Protein AF-R9MN49-F1 (afdb_monomer)

Foldseek 3Di:
DPPQPVQLPCPPDDPVVVVVVLVCQVVVAPDKFWDDPDPFKIKIKGKHWFFDPVVVDPDDCPFDKTKIKIWIFMQGNVRDTDTDDMDIDTDGPDFPDQFDWDWDADPPDLWIWIWGDDVLQNDIAIDTDPPSRVVVVCVVVVVPDDHRDTDDDDDGDDDDDDDDADDDDPVRVVVVVVVSVVLSVLVVCVVVVNPVSVVVVVVVVVVVCVVCVVVVVPDPPPNVDQWHWAADDDDRNHIDIRYDWPDWDWTAGNPNRGIHIDTD

Mean predicted aligned error: 9.14 Å

pLDDT: mean 81.78, std 10.42, range [35.75, 92.44]

Nearest PDB structures (foldseek):
  1l3a-assembly1_A  TM=2.787E-01  e=1.021E-01  Solanum tuberosum
  6aye-assembly1_A  TM=2.750E-01  e=8.409E+00  Homo sapiens
  6ayg-assembly1_A  TM=1.902E-01  e=7.127E+00  Homo sapiens

Secondary structure (DSSP, 8-state):
--GGGGGGT-TT--HHHHHHHHHHHHHT-SEEEEEEEETTEEEEEEEEE-S---TTS-SS-TT-PEEEEEEEEEE-TTS-EEEEEEEEEEE--S--B-S-EEEEE-SSSS-EEEEEEETTTTEEEEEE-S-HHHHHHHHHTT-PSPSS--B------S-----PPP---HHHHHHHHHHHHHHHHHHHHHHTT-HHHHHHHHHHHHHHHHHHHHHHTTS-HHHH-S-EEEE-SSSTT-EEEE-----EEEEE-TTT--EEEEE-

Structure (mmCIF, N/CA/C/O backbone):
data_AF-R9MN49-F1
#
_entry.id   AF-R9MN49-F1
#
loop_
_atom_site.group_PDB
_atom_site.id
_atom_site.type_symbol
_atom_site.label_atom_id
_atom_site.label_alt_id
_atom_site.label_comp_id
_atom_site.label_asym_id
_atom_site.label_entity_id
_atom_site.label_seq_id
_atom_site.pdbx_PDB_ins_code
_atom_site.Cartn_x
_atom_site.Cartn_y
_atom_site.Cartn_z
_atom_site.occupancy
_atom_site.B_iso_or_equiv
_atom_site.auth_seq_id
_atom_site.auth_comp_id
_atom_site.auth_asym_id
_atom_site.auth_atom_id
_atom_site.pdbx_PDB_model_num
ATOM 1 N N . MET A 1 1 ? 17.122 7.106 -4.357 1.00 61.53 1 MET A N 1
ATOM 2 C CA . MET A 1 1 ? 16.731 5.691 -4.243 1.00 61.53 1 MET A CA 1
ATOM 3 C C . MET A 1 1 ? 15.366 5.695 -3.611 1.00 61.53 1 MET A C 1
ATOM 5 O O . MET A 1 1 ? 15.195 6.417 -2.634 1.00 61.53 1 MET A O 1
ATOM 9 N N . HIS A 1 2 ? 14.403 5.013 -4.218 1.00 75.69 2 HIS A N 1
ATOM 10 C CA . HIS A 1 2 ? 13.042 4.983 -3.702 1.00 75.69 2 HIS A CA 1
ATOM 11 C C . HIS A 1 2 ? 13.056 4.439 -2.266 1.00 75.69 2 HIS A C 1
ATOM 13 O O . HIS A 1 2 ? 13.686 3.413 -1.999 1.00 75.69 2 HIS A O 1
ATOM 19 N N . LYS A 1 3 ? 12.412 5.151 -1.333 1.00 82.50 3 LYS A N 1
ATOM 20 C CA . LYS A 1 3 ? 12.515 4.894 0.116 1.00 82.50 3 LYS A CA 1
ATOM 21 C C . LYS A 1 3 ? 12.152 3.443 0.460 1.00 82.50 3 LYS A C 1
ATOM 23 O O . LYS A 1 3 ? 12.808 2.820 1.285 1.00 82.50 3 LYS A O 1
ATOM 28 N N . TYR A 1 4 ? 11.161 2.904 -0.250 1.00 88.50 4 TYR A N 1
ATOM 29 C CA . TYR A 1 4 ? 10.578 1.577 -0.043 1.00 88.50 4 TYR A CA 1
ATOM 30 C C . TYR A 1 4 ? 11.313 0.411 -0.720 1.00 88.50 4 TYR A C 1
ATOM 32 O O . TYR A 1 4 ? 10.874 -0.723 -0.593 1.00 88.50 4 TYR A O 1
ATOM 40 N N . MET A 1 5 ? 12.457 0.628 -1.380 1.00 88.50 5 MET A N 1
ATOM 41 C CA . MET A 1 5 ? 13.262 -0.483 -1.934 1.00 88.50 5 MET A CA 1
ATOM 42 C C . MET A 1 5 ? 13.712 -1.474 -0.855 1.00 88.50 5 MET A C 1
ATOM 44 O O . MET A 1 5 ? 13.797 -2.677 -1.080 1.00 88.50 5 MET A O 1
ATOM 48 N N . ARG A 1 6 ? 13.941 -0.970 0.358 1.00 88.25 6 ARG A N 1
ATOM 49 C CA . ARG A 1 6 ? 14.236 -1.802 1.523 1.00 88.25 6 ARG A CA 1
ATOM 50 C C . ARG A 1 6 ? 13.083 -2.745 1.886 1.00 88.25 6 ARG A C 1
ATOM 52 O O . ARG A 1 6 ? 13.349 -3.830 2.383 1.00 88.25 6 ARG A O 1
ATOM 59 N N . ALA A 1 7 ? 11.836 -2.354 1.623 1.00 88.31 7 ALA A N 1
ATOM 60 C CA . ALA A 1 7 ? 10.661 -3.171 1.920 1.00 88.31 7 ALA A CA 1
ATOM 61 C C . ALA A 1 7 ? 10.536 -4.391 0.994 1.00 88.31 7 ALA A C 1
ATOM 63 O O . ALA A 1 7 ? 9.817 -5.320 1.321 1.00 88.31 7 ALA A O 1
ATOM 64 N N . VAL A 1 8 ? 11.250 -4.407 -0.135 1.00 89.00 8 VAL A N 1
ATOM 65 C CA . VAL A 1 8 ? 11.310 -5.542 -1.071 1.00 89.00 8 VAL A CA 1
ATOM 66 C C . VAL A 1 8 ? 12.684 -6.230 -1.052 1.00 89.00 8 VAL A C 1
ATOM 68 O O . VAL A 1 8 ? 13.070 -6.886 -2.012 1.00 89.00 8 VAL A O 1
ATOM 71 N N . GLY A 1 9 ? 13.449 -6.080 0.035 1.00 86.00 9 GLY A N 1
ATOM 72 C CA . GLY A 1 9 ? 14.708 -6.805 0.245 1.00 86.00 9 GLY A CA 1
ATOM 73 C C . GLY A 1 9 ? 15.940 -6.184 -0.418 1.00 86.00 9 GLY A C 1
ATOM 74 O O . GLY A 1 9 ? 16.942 -6.864 -0.588 1.00 86.00 9 GLY A O 1
ATOM 75 N N . PHE A 1 10 ? 15.912 -4.905 -0.803 1.00 88.12 10 PHE A N 1
ATOM 76 C CA . PHE A 1 10 ? 17.087 -4.199 -1.339 1.00 88.12 10 PHE A CA 1
ATOM 77 C C . PHE A 1 10 ? 17.636 -3.180 -0.331 1.00 88.12 10 PHE A C 1
ATOM 79 O O . PHE A 1 10 ? 17.872 -2.016 -0.663 1.00 88.12 10 PHE A O 1
ATOM 86 N N . SER A 1 11 ? 17.806 -3.588 0.932 1.00 84.56 11 SER A N 1
ATOM 87 C CA . SER A 1 11 ? 18.209 -2.672 2.008 1.00 84.56 11 SER A CA 1
ATOM 88 C C . SER A 1 11 ? 19.653 -2.173 1.885 1.00 84.56 11 SER A C 1
ATOM 90 O O . SER A 1 11 ? 19.940 -1.034 2.255 1.00 84.56 11 SER A O 1
ATOM 92 N N . LYS A 1 12 ? 20.547 -3.007 1.337 1.00 82.94 12 LYS A N 1
ATOM 93 C CA . LYS A 1 12 ? 21.991 -2.739 1.208 1.00 82.94 12 LYS A CA 1
ATOM 94 C C . LYS A 1 12 ? 22.415 -2.134 -0.134 1.00 82.94 12 LYS A C 1
ATOM 96 O O . LYS A 1 12 ? 23.603 -1.904 -0.337 1.00 82.94 12 LYS A O 1
ATOM 101 N N . TYR A 1 13 ? 21.483 -1.901 -1.058 1.00 82.12 13 TYR A N 1
ATOM 102 C CA . TYR A 1 13 ? 21.820 -1.432 -2.404 1.00 82.12 13 TYR A CA 1
ATOM 103 C C . TYR A 1 13 ? 22.236 0.039 -2.412 1.00 82.12 13 TYR A C 1
ATOM 105 O O . TYR A 1 13 ? 21.555 0.899 -1.852 1.00 82.12 13 TYR A O 1
ATOM 113 N N . GLU A 1 14 ? 23.327 0.345 -3.115 1.00 81.69 14 GLU A N 1
ATOM 114 C CA . GLU A 1 14 ? 23.743 1.719 -3.380 1.00 81.69 14 GLU A CA 1
ATOM 115 C C . GLU A 1 14 ? 23.220 2.225 -4.736 1.00 81.69 14 GLU A C 1
ATOM 117 O O . GLU A 1 14 ? 22.736 1.476 -5.587 1.00 81.69 14 GLU A O 1
ATOM 122 N N . LYS A 1 15 ? 23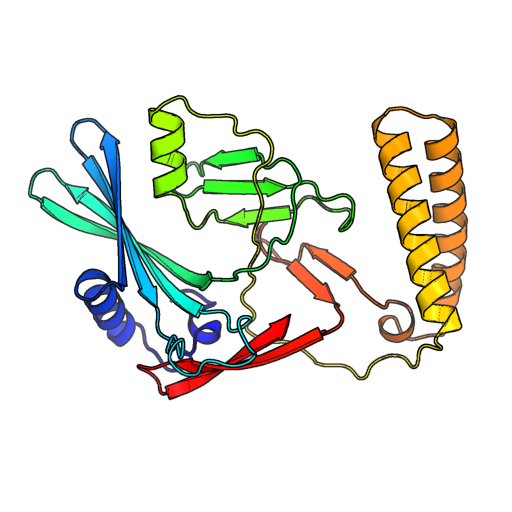.362 3.535 -4.992 1.00 80.44 15 LYS A N 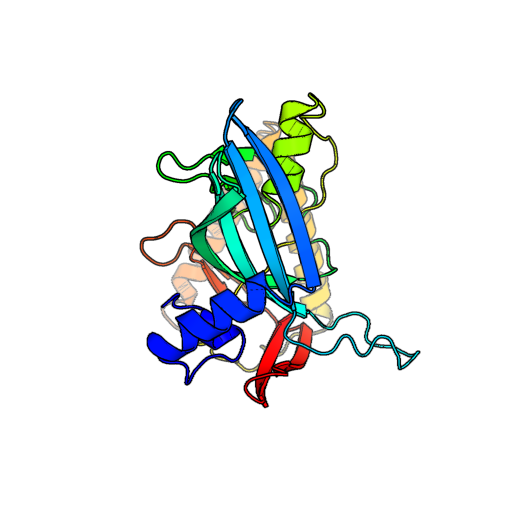1
ATOM 123 C CA . LYS A 1 15 ? 22.927 4.165 -6.257 1.00 80.44 15 LYS A CA 1
ATOM 124 C C . LYS A 1 15 ? 23.538 3.517 -7.509 1.00 80.44 15 LYS A C 1
ATOM 126 O O . LYS A 1 15 ? 22.909 3.555 -8.562 1.00 80.44 15 LYS A O 1
ATOM 131 N N . LYS A 1 16 ? 24.755 2.969 -7.414 1.00 82.06 16 LYS A N 1
ATOM 132 C CA . LYS A 1 16 ? 25.445 2.317 -8.540 1.00 82.06 16 LYS A CA 1
ATOM 133 C C . LYS A 1 16 ? 24.839 0.952 -8.862 1.00 82.06 16 LYS A C 1
ATOM 135 O O . LYS A 1 16 ? 24.645 0.638 -10.032 1.00 82.06 16 LYS A O 1
ATOM 140 N N . ASP A 1 17 ? 24.506 0.176 -7.836 1.00 85.56 17 ASP A N 1
ATOM 141 C CA . ASP A 1 17 ? 23.909 -1.153 -7.999 1.00 85.56 17 ASP A CA 1
ATOM 142 C C . ASP A 1 17 ? 22.460 -1.055 -8.466 1.00 85.56 17 ASP A C 1
ATOM 144 O O . ASP A 1 17 ? 22.003 -1.879 -9.251 1.00 85.56 17 ASP A O 1
ATOM 148 N N . LEU A 1 18 ? 21.768 0.021 -8.083 1.00 85.38 18 LEU A N 1
ATOM 149 C CA . LEU A 1 18 ? 20.436 0.328 -8.586 1.00 85.38 18 LEU A CA 1
ATOM 150 C C . LEU A 1 18 ? 20.405 0.453 -10.116 1.00 85.38 18 LEU A C 1
ATOM 152 O O . LEU A 1 18 ? 19.495 -0.074 -10.737 1.00 85.38 18 LEU A O 1
ATOM 156 N N . GLN A 1 19 ? 21.374 1.126 -10.746 1.00 85.06 19 GLN A N 1
ATOM 157 C CA . GLN A 1 19 ? 21.374 1.255 -12.211 1.00 85.06 19 GLN A CA 1
ATOM 158 C C . GLN A 1 19 ? 21.501 -0.102 -12.906 1.00 85.06 19 GLN A C 1
ATOM 160 O O . GLN A 1 19 ? 20.815 -0.338 -13.895 1.00 85.06 19 GLN A O 1
ATOM 165 N N . LYS A 1 20 ? 22.335 -0.999 -12.364 1.00 87.50 20 LYS A N 1
ATOM 166 C CA . LYS A 1 20 ? 22.460 -2.373 -12.866 1.00 87.50 20 LYS A CA 1
ATOM 167 C C . LYS A 1 20 ? 21.152 -3.135 -12.685 1.00 87.50 20 LYS A C 1
ATOM 169 O O . LYS A 1 20 ? 20.640 -3.670 -13.654 1.00 87.50 20 LYS A O 1
ATOM 174 N N . LEU A 1 21 ? 20.559 -3.057 -11.493 1.00 88.25 21 LEU A N 1
ATOM 175 C CA . LEU A 1 21 ? 19.276 -3.689 -11.197 1.00 88.25 21 LEU A CA 1
ATOM 176 C C . LEU A 1 21 ? 18.170 -3.224 -12.152 1.00 88.25 21 LEU A C 1
ATOM 178 O O . LEU A 1 21 ? 17.404 -4.041 -12.641 1.00 88.25 21 LEU A O 1
ATOM 182 N N . LEU A 1 22 ? 18.088 -1.924 -12.447 1.00 88.31 22 LEU A N 1
ATOM 183 C CA . LEU A 1 22 ? 17.094 -1.396 -13.385 1.00 88.31 22 LEU A CA 1
ATOM 184 C C . LEU A 1 22 ? 17.315 -1.927 -14.806 1.00 88.31 22 LEU A C 1
ATOM 186 O O . LEU A 1 22 ? 16.345 -2.268 -15.478 1.00 88.31 22 LEU A O 1
ATOM 190 N N . ILE A 1 23 ? 18.570 -2.032 -15.253 1.00 88.12 23 ILE A N 1
ATOM 191 C CA . ILE A 1 23 ? 18.904 -2.647 -16.545 1.00 88.12 23 ILE A CA 1
ATOM 192 C C . ILE A 1 23 ? 18.498 -4.127 -16.544 1.00 88.12 23 ILE A C 1
ATOM 194 O O . ILE A 1 23 ? 17.853 -4.573 -17.491 1.00 88.12 23 ILE A O 1
ATOM 198 N N . ASP A 1 24 ? 18.787 -4.859 -15.469 1.00 88.88 24 ASP A N 1
ATOM 199 C CA . ASP A 1 24 ? 18.419 -6.270 -15.324 1.00 88.88 24 ASP A CA 1
ATOM 200 C C . ASP A 1 24 ? 16.894 -6.466 -15.304 1.00 88.88 24 ASP A C 1
ATOM 202 O O . ASP A 1 24 ? 16.391 -7.437 -15.863 1.00 88.88 24 ASP A O 1
ATOM 206 N N . VAL A 1 25 ? 16.131 -5.539 -14.711 1.00 88.62 25 VAL A N 1
ATOM 207 C CA . VAL A 1 25 ? 14.656 -5.549 -14.753 1.00 88.62 25 VAL A CA 1
ATOM 208 C C . VAL A 1 25 ? 14.143 -5.339 -16.178 1.00 88.62 25 VAL A C 1
ATOM 210 O O . VAL A 1 25 ? 13.195 -6.000 -16.600 1.00 88.62 25 VAL A O 1
ATOM 213 N N . ILE A 1 26 ? 14.770 -4.450 -16.948 1.00 87.56 26 ILE A N 1
ATOM 214 C CA . ILE A 1 26 ? 14.381 -4.202 -18.342 1.00 87.56 26 ILE A CA 1
ATOM 215 C C . ILE A 1 26 ? 14.700 -5.431 -19.212 1.00 87.56 26 ILE A C 1
ATOM 217 O O . ILE A 1 26 ? 13.846 -5.877 -19.982 1.00 87.56 26 ILE A O 1
ATOM 221 N N . LEU A 1 27 ? 15.897 -6.013 -19.070 1.00 86.81 27 LEU A N 1
ATOM 222 C CA . LEU A 1 27 ? 16.369 -7.134 -19.893 1.00 86.81 27 LEU A CA 1
ATOM 223 C C . LEU A 1 27 ? 15.718 -8.477 -19.534 1.00 86.81 27 LEU A C 1
ATOM 225 O O . LEU A 1 27 ? 15.362 -9.232 -20.437 1.00 86.81 27 LEU A O 1
ATOM 229 N N . GLU A 1 28 ? 15.520 -8.757 -18.247 1.00 86.69 28 GLU A N 1
ATOM 230 C CA . GLU A 1 28 ? 15.022 -10.034 -17.711 1.00 86.69 28 GLU A CA 1
ATOM 231 C C . GLU A 1 28 ? 13.703 -9.858 -16.937 1.00 86.69 28 GLU A C 1
ATOM 233 O O . GLU A 1 28 ? 13.495 -10.427 -15.866 1.00 86.69 28 GLU A O 1
ATOM 238 N N . SER A 1 29 ? 12.812 -9.016 -17.450 1.00 85.06 29 SER A N 1
ATOM 239 C CA . SER A 1 29 ? 11.470 -8.825 -16.885 1.00 85.06 29 SER A CA 1
ATOM 240 C C . SER A 1 29 ? 10.610 -10.082 -17.000 1.00 85.06 29 SER A C 1
ATOM 242 O O . SER A 1 29 ? 10.556 -10.712 -18.057 1.00 85.06 29 SER A O 1
ATOM 244 N N . THR A 1 30 ? 9.873 -10.374 -15.929 1.00 82.81 30 THR A N 1
ATOM 245 C CA . THR A 1 30 ? 8.835 -11.413 -15.873 1.00 82.81 30 THR A CA 1
ATOM 246 C C . THR A 1 30 ? 7.628 -11.020 -16.725 1.00 82.81 30 THR A C 1
ATOM 248 O O . THR A 1 30 ? 7.073 -11.840 -17.452 1.00 82.81 30 THR A O 1
ATOM 251 N N . GLU A 1 31 ? 7.240 -9.745 -16.666 1.00 85.25 31 GLU A N 1
ATOM 252 C CA . GLU A 1 31 ? 6.098 -9.195 -17.392 1.00 85.25 31 GLU A CA 1
ATOM 253 C C . GLU A 1 31 ? 6.490 -7.894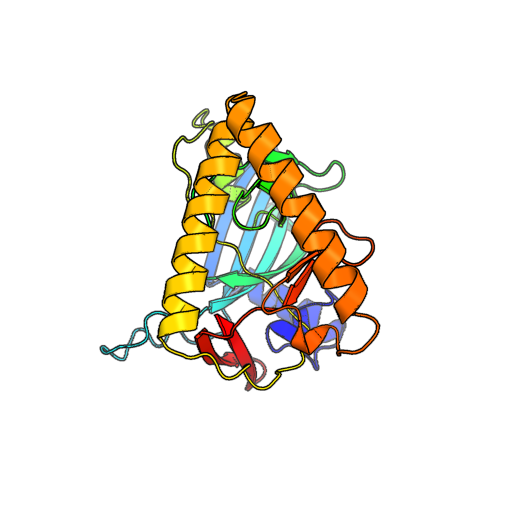 -18.097 1.00 85.25 31 GLU A C 1
ATOM 255 O O . GLU A 1 31 ? 7.219 -7.055 -17.556 1.00 85.25 31 GLU A O 1
ATOM 260 N N . ARG A 1 32 ? 5.982 -7.718 -19.320 1.00 88.12 32 ARG A N 1
ATOM 261 C CA . ARG A 1 32 ? 6.217 -6.529 -20.140 1.00 88.12 32 ARG A CA 1
ATOM 262 C C . ARG A 1 32 ? 4.907 -6.016 -20.690 1.00 88.12 32 ARG A C 1
ATOM 264 O O . ARG A 1 32 ? 4.162 -6.749 -21.341 1.00 88.12 32 ARG A O 1
ATOM 271 N N . TYR A 1 33 ? 4.666 -4.737 -20.480 1.00 86.94 33 TYR A N 1
ATOM 272 C CA . TYR A 1 33 ? 3.464 -4.068 -20.932 1.00 86.94 33 TYR A CA 1
ATOM 273 C C . TYR A 1 33 ? 3.848 -2.865 -21.786 1.00 86.94 33 TYR A C 1
ATOM 275 O O . TYR A 1 33 ? 4.778 -2.137 -21.458 1.00 86.94 33 TYR A O 1
ATOM 283 N N . TYR A 1 34 ? 3.113 -2.658 -22.877 1.00 86.69 34 TYR A N 1
ATOM 284 C CA . TYR A 1 34 ? 3.338 -1.572 -23.833 1.00 86.69 34 TYR A CA 1
ATOM 285 C C . TYR A 1 34 ? 2.015 -0.903 -24.182 1.00 86.69 34 TYR A C 1
ATOM 287 O O . TYR A 1 34 ? 1.021 -1.609 -24.379 1.00 86.69 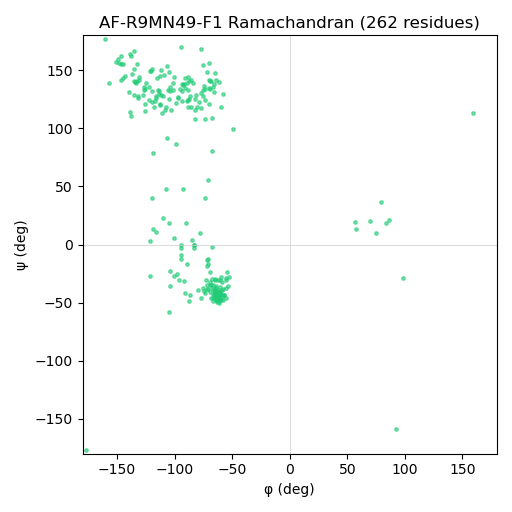34 TYR A O 1
ATOM 295 N N . THR A 1 35 ? 1.994 0.423 -24.294 1.00 82.50 35 THR A N 1
ATOM 296 C CA . THR A 1 35 ? 0.864 1.197 -24.823 1.00 82.50 35 THR A CA 1
ATOM 297 C C . THR A 1 35 ? 1.347 2.391 -25.632 1.00 82.50 35 THR A C 1
ATOM 299 O O . THR A 1 35 ? 2.341 3.020 -25.289 1.00 82.50 35 THR A O 1
ATOM 302 N N . SER A 1 36 ? 0.619 2.736 -26.688 1.00 78.88 36 SER A N 1
ATOM 303 C CA . SER A 1 36 ? 0.861 3.958 -27.455 1.00 78.88 36 SER A CA 1
ATOM 304 C C . SER A 1 36 ? 0.179 5.130 -26.747 1.00 78.88 36 SER A C 1
ATOM 306 O O . SER A 1 36 ? -1.015 5.052 -26.449 1.00 78.88 36 SER A O 1
ATOM 308 N N . ILE A 1 37 ? 0.939 6.183 -26.431 1.00 66.69 37 ILE A N 1
ATOM 309 C CA . ILE A 1 37 ? 0.423 7.391 -25.758 1.00 66.69 37 ILE A CA 1
ATOM 310 C C . ILE A 1 37 ? 0.269 8.542 -26.760 1.00 66.69 37 ILE A C 1
ATOM 312 O O . ILE A 1 37 ? -0.687 9.311 -26.671 1.00 66.69 37 ILE A O 1
ATOM 316 N N . LYS A 1 38 ? 1.177 8.639 -27.739 1.00 63.44 38 LYS A N 1
ATOM 317 C CA . LYS A 1 38 ? 1.147 9.610 -28.846 1.00 63.44 38 LYS A CA 1
ATOM 318 C C . LYS A 1 38 ? 1.466 8.905 -30.165 1.00 63.44 38 LYS A C 1
ATOM 320 O O . LYS A 1 38 ? 1.950 7.777 -30.139 1.00 63.44 38 LYS A O 1
ATOM 325 N N . GLU A 1 39 ? 1.216 9.576 -31.291 1.00 62.12 39 GLU A N 1
ATOM 326 C CA . GLU A 1 39 ? 1.477 9.047 -32.646 1.00 62.12 39 GLU A CA 1
ATOM 327 C C . GLU A 1 39 ? 2.927 8.547 -32.826 1.00 62.12 39 GLU A C 1
ATOM 329 O O . GLU A 1 39 ? 3.131 7.573 -33.543 1.00 62.12 39 GLU A O 1
ATOM 334 N N . ASP A 1 40 ? 3.879 9.111 -32.070 1.00 66.19 40 ASP A N 1
ATOM 335 C CA . ASP A 1 40 ? 5.322 8.844 -32.186 1.00 66.19 40 ASP A CA 1
ATOM 336 C C . ASP A 1 40 ? 5.985 8.304 -30.895 1.00 66.19 40 ASP A C 1
ATOM 338 O O . ASP A 1 40 ? 7.198 8.124 -30.843 1.00 66.19 40 ASP A O 1
ATOM 342 N N . ALA A 1 41 ? 5.234 8.064 -29.811 1.00 74.00 41 ALA A N 1
ATOM 343 C CA . ALA A 1 41 ? 5.826 7.630 -28.536 1.00 74.00 41 ALA A CA 1
ATOM 344 C C . ALA A 1 41 ? 5.042 6.483 -27.890 1.00 74.00 41 ALA A C 1
ATOM 346 O O . ALA A 1 41 ? 3.821 6.556 -27.686 1.00 74.00 41 ALA A O 1
ATOM 347 N N . SER A 1 42 ? 5.773 5.421 -27.540 1.00 81.56 42 SER A N 1
ATOM 348 C CA . SER A 1 42 ? 5.231 4.237 -26.869 1.00 81.56 42 SER A CA 1
ATOM 349 C C . SER A 1 42 ? 5.722 4.162 -25.431 1.00 81.56 42 SER A C 1
ATOM 351 O O . SER A 1 42 ? 6.919 4.176 -25.177 1.00 81.56 42 SER A O 1
ATOM 353 N N . PHE A 1 43 ? 4.803 4.025 -24.486 1.00 85.25 43 PHE A N 1
ATOM 354 C CA . PHE A 1 43 ? 5.112 3.852 -23.074 1.00 85.25 43 PHE A CA 1
ATOM 355 C C . PHE A 1 43 ? 5.185 2.374 -22.719 1.00 85.25 43 PHE A C 1
ATOM 357 O O . PHE A 1 43 ? 4.344 1.575 -23.148 1.00 85.25 43 PHE A O 1
ATOM 364 N N . ALA A 1 44 ? 6.186 2.014 -21.925 1.00 87.19 44 ALA A N 1
ATOM 365 C CA . ALA A 1 44 ? 6.442 0.648 -21.518 1.00 87.19 44 ALA A CA 1
ATOM 366 C C . ALA A 1 44 ? 6.652 0.531 -20.009 1.00 87.19 44 ALA A C 1
ATOM 368 O O . ALA A 1 44 ? 7.270 1.384 -19.373 1.00 87.19 44 ALA A O 1
ATOM 369 N N . GLN A 1 45 ? 6.162 -0.577 -19.464 1.00 89.62 45 GLN A N 1
ATOM 370 C CA . GLN A 1 45 ? 6.324 -0.976 -18.075 1.00 89.62 45 GLN A CA 1
ATOM 371 C C . GLN A 1 45 ? 6.922 -2.381 -18.046 1.00 89.62 45 GLN A C 1
ATOM 373 O O . GLN A 1 45 ? 6.341 -3.330 -18.579 1.00 89.62 45 GLN A O 1
ATOM 378 N N . PHE A 1 46 ? 8.086 -2.497 -17.417 1.00 90.44 46 PHE A N 1
ATOM 379 C CA . PHE A 1 46 ? 8.809 -3.744 -17.205 1.00 90.44 46 PHE A CA 1
ATOM 380 C C . PHE A 1 46 ? 8.702 -4.118 -15.732 1.00 90.44 46 PHE A C 1
ATOM 382 O O . PHE A 1 46 ? 9.160 -3.367 -14.874 1.00 90.44 46 PHE A O 1
ATOM 389 N N . CYS A 1 47 ? 8.104 -5.266 -15.438 1.00 90.25 47 CYS A N 1
ATOM 390 C CA . CYS A 1 47 ? 7.941 -5.771 -14.081 1.00 90.25 47 CYS A CA 1
ATOM 391 C C . CYS A 1 47 ? 8.806 -7.022 -13.908 1.00 90.25 47 CYS A C 1
ATOM 393 O O . CYS A 1 47 ? 8.738 -7.946 -14.724 1.00 90.25 47 CYS A O 1
ATOM 395 N N . LYS A 1 48 ? 9.622 -7.049 -12.853 1.00 90.62 48 LYS A N 1
ATOM 396 C CA . LYS A 1 48 ? 10.391 -8.231 -12.452 1.00 90.62 48 LYS A CA 1
ATOM 397 C C . LYS A 1 48 ? 10.025 -8.596 -11.023 1.00 90.62 48 LYS A C 1
ATOM 399 O O . LYS A 1 48 ? 10.130 -7.766 -10.117 1.00 90.62 48 LYS A O 1
ATOM 404 N N . ASP A 1 49 ? 9.590 -9.836 -10.865 1.00 90.44 49 ASP A N 1
ATOM 405 C CA . ASP A 1 49 ? 9.308 -10.440 -9.570 1.00 90.44 49 ASP A CA 1
ATOM 406 C C . ASP A 1 49 ? 10.624 -10.990 -8.987 1.00 90.44 49 ASP A C 1
ATOM 408 O O . ASP A 1 49 ? 11.447 -11.531 -9.722 1.00 90.44 49 ASP A O 1
ATOM 412 N N . PHE A 1 50 ? 10.841 -10.811 -7.681 1.00 85.19 50 PHE A N 1
ATOM 413 C CA . PHE A 1 50 ? 12.074 -11.212 -6.978 1.00 85.19 50 PHE A CA 1
ATOM 414 C C . PHE A 1 50 ? 11.833 -12.245 -5.882 1.00 85.19 50 PHE A C 1
ATOM 416 O O . PHE A 1 50 ? 12.695 -12.454 -5.033 1.00 85.19 50 PHE A O 1
ATOM 423 N N . SER A 1 51 ? 10.655 -12.852 -5.854 1.00 80.00 51 SER A N 1
ATOM 424 C CA . SER A 1 51 ? 10.313 -13.902 -4.904 1.00 80.00 51 SER A CA 1
ATOM 425 C C . SER A 1 51 ? 9.831 -15.131 -5.646 1.00 80.00 51 SER A C 1
ATOM 427 O O . SER A 1 51 ? 8.952 -15.011 -6.504 1.00 80.00 51 SER A O 1
ATOM 429 N N . GLU A 1 52 ? 10.336 -16.299 -5.251 1.00 66.25 52 GLU A N 1
ATOM 430 C CA . GLU A 1 52 ? 9.961 -17.557 -5.881 1.00 66.25 52 GLU A CA 1
ATOM 431 C C . GLU A 1 52 ? 8.452 -17.790 -5.761 1.00 66.25 52 GLU A C 1
ATOM 433 O O . GLU A 1 52 ? 7.902 -17.997 -4.672 1.00 66.25 52 GLU A O 1
ATOM 438 N N . ASN A 1 53 ? 7.791 -17.860 -6.915 1.00 54.94 53 ASN A N 1
ATOM 439 C CA . ASN A 1 53 ? 6.508 -18.526 -7.054 1.00 54.94 53 ASN A CA 1
ATOM 440 C C . ASN A 1 53 ? 6.737 -20.024 -6.838 1.00 54.94 53 ASN A C 1
ATOM 442 O O . ASN A 1 53 ? 6.806 -20.797 -7.794 1.00 54.94 53 ASN A O 1
ATOM 446 N N . ASN A 1 54 ? 6.834 -20.469 -5.587 1.00 43.00 54 ASN A N 1
ATOM 447 C CA . ASN A 1 54 ? 6.760 -21.889 -5.253 1.00 43.00 54 ASN A CA 1
ATOM 448 C C . ASN A 1 54 ? 5.317 -22.411 -5.454 1.00 43.00 54 ASN A C 1
ATOM 450 O O . ASN A 1 54 ? 4.713 -23.001 -4.568 1.00 43.00 54 ASN A O 1
ATOM 454 N N . LEU A 1 55 ? 4.778 -22.227 -6.667 1.00 42.31 55 LEU A N 1
ATOM 455 C CA . LEU A 1 55 ? 3.559 -22.831 -7.216 1.00 42.31 55 LEU A CA 1
ATOM 456 C C . LEU A 1 55 ? 3.712 -24.352 -7.429 1.00 42.31 55 LEU A C 1
ATOM 458 O O . LEU A 1 55 ? 2.768 -25.022 -7.844 1.00 42.31 55 LEU A O 1
ATOM 462 N N . SER A 1 56 ? 4.889 -24.916 -7.141 1.00 35.75 56 SER A N 1
ATOM 463 C CA . SER A 1 56 ? 5.212 -26.327 -7.379 1.00 35.75 56 SER A CA 1
ATOM 464 C C . SER A 1 56 ? 4.992 -27.246 -6.175 1.00 35.75 56 SER A C 1
ATOM 466 O O . SER A 1 56 ? 5.129 -28.459 -6.322 1.00 35.75 56 SER A O 1
ATOM 468 N N . GLN A 1 57 ? 4.601 -26.729 -5.007 1.00 37.31 57 GLN A N 1
ATOM 469 C CA . GLN A 1 57 ? 4.077 -27.576 -3.934 1.00 37.31 57 GLN A CA 1
ATOM 470 C C . GLN A 1 57 ? 2.572 -27.366 -3.834 1.00 37.31 57 GLN A C 1
ATOM 472 O O . GLN A 1 57 ? 2.072 -26.472 -3.160 1.00 37.31 57 GLN A O 1
ATOM 477 N N . LYS A 1 58 ? 1.850 -28.221 -4.568 1.00 40.12 58 LYS A N 1
ATOM 478 C CA . LYS A 1 58 ? 0.447 -28.536 -4.307 1.00 40.12 58 LYS A CA 1
ATOM 479 C C . LYS A 1 58 ? 0.320 -28.879 -2.823 1.00 40.12 58 LYS A C 1
ATOM 481 O O . LYS A 1 58 ? 0.712 -29.980 -2.447 1.00 40.12 58 LYS A O 1
ATOM 486 N N . ASN A 1 59 ? -0.122 -27.914 -2.020 1.00 37.03 59 ASN A N 1
ATOM 487 C CA . ASN A 1 59 ? -1.035 -28.015 -0.877 1.00 37.03 59 ASN A CA 1
ATOM 488 C C . ASN A 1 59 ? -0.842 -26.787 0.045 1.00 37.03 59 ASN A C 1
ATOM 490 O O . ASN A 1 59 ? 0.197 -26.617 0.669 1.00 37.03 59 ASN A O 1
ATOM 494 N N . GLU A 1 60 ? -1.898 -25.970 0.094 1.00 41.84 60 GLU A N 1
ATOM 495 C CA . GLU A 1 60 ? -2.374 -25.135 1.215 1.00 41.84 60 GLU A CA 1
ATOM 496 C C . GLU A 1 60 ? -2.064 -23.630 1.352 1.00 41.84 60 GLU A C 1
ATOM 498 O O . GLU A 1 60 ? -2.987 -22.947 1.777 1.00 41.84 60 GLU A O 1
ATOM 503 N N . ASP A 1 61 ? -0.972 -23.027 0.868 1.00 45.06 61 ASP A N 1
ATOM 504 C CA . ASP A 1 61 ? -0.771 -21.569 1.092 1.00 45.06 61 ASP A CA 1
ATOM 505 C C . ASP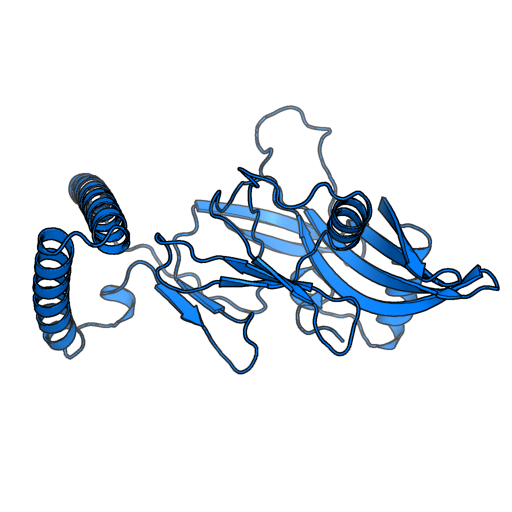 A 1 61 ? -0.710 -20.740 -0.202 1.00 45.06 61 ASP A C 1
ATOM 507 O O . ASP A 1 61 ? 0.348 -20.317 -0.666 1.00 45.06 61 ASP A O 1
ATOM 511 N N . THR A 1 62 ? -1.884 -20.460 -0.780 1.00 45.62 62 THR A N 1
ATOM 512 C CA . THR A 1 62 ? -2.055 -19.603 -1.984 1.00 45.62 62 THR A CA 1
ATOM 513 C C . THR A 1 62 ? -1.963 -18.094 -1.655 1.00 45.62 62 THR A C 1
ATOM 515 O O . THR A 1 62 ? -2.241 -17.240 -2.494 1.00 45.62 62 THR A O 1
ATOM 518 N N . SER A 1 63 ? -1.549 -17.751 -0.432 1.00 51.81 63 SER A N 1
ATOM 519 C CA . SER A 1 63 ? -1.545 -16.389 0.129 1.00 51.81 63 SER A CA 1
ATOM 520 C C . SER A 1 63 ? -0.148 -15.755 0.189 1.00 51.81 63 SER A C 1
ATOM 522 O O . SER A 1 63 ? 0.085 -14.823 0.960 1.00 51.81 63 SER A O 1
ATOM 524 N N . LYS A 1 64 ? 0.827 -16.263 -0.575 1.00 64.06 64 LYS A N 1
ATOM 525 C CA . LYS A 1 64 ? 2.161 -15.649 -0.638 1.00 64.06 64 LYS A CA 1
ATOM 526 C C . LYS A 1 64 ? 2.133 -14.483 -1.620 1.00 64.06 64 LYS A C 1
ATOM 528 O O . LYS A 1 64 ? 2.027 -14.683 -2.825 1.00 64.06 64 LYS A O 1
ATOM 533 N N . GLY A 1 65 ? 2.200 -13.263 -1.089 1.00 72.25 65 GLY A N 1
ATOM 534 C CA . GLY A 1 65 ? 2.355 -12.065 -1.909 1.00 72.25 65 GLY A CA 1
ATOM 535 C C . GLY A 1 65 ? 3.697 -12.074 -2.643 1.00 72.25 65 GLY A C 1
ATOM 536 O O . GLY A 1 65 ? 4.709 -12.498 -2.083 1.00 72.25 65 GLY A O 1
ATOM 537 N N . VAL A 1 66 ? 3.698 -11.607 -3.891 1.00 85.44 66 VAL A N 1
ATOM 538 C CA . VAL A 1 66 ? 4.893 -11.580 -4.747 1.00 85.44 66 VAL A CA 1
ATOM 539 C C . VAL A 1 66 ? 5.496 -10.184 -4.712 1.00 85.44 66 VAL A C 1
ATOM 541 O O . VAL A 1 66 ? 4.827 -9.208 -5.058 1.00 85.44 66 VAL A O 1
ATOM 544 N N . ILE A 1 67 ? 6.754 -10.076 -4.294 1.00 90.06 67 ILE A N 1
ATOM 545 C CA . ILE A 1 67 ? 7.476 -8.800 -4.278 1.00 90.06 67 ILE A CA 1
ATOM 546 C C . ILE A 1 67 ? 8.219 -8.584 -5.595 1.00 90.06 67 ILE A C 1
ATOM 548 O O . ILE A 1 67 ? 8.767 -9.520 -6.177 1.00 90.06 67 ILE A O 1
ATOM 552 N N . GLY A 1 68 ? 8.266 -7.339 -6.060 1.00 90.56 68 GLY A N 1
ATOM 553 C CA . GLY A 1 68 ? 8.888 -7.010 -7.336 1.00 90.56 68 GLY A CA 1
ATOM 554 C C . GLY A 1 68 ? 9.256 -5.539 -7.483 1.00 90.56 68 GLY A C 1
ATOM 555 O O . GLY A 1 68 ? 8.998 -4.714 -6.603 1.00 90.56 68 GLY A O 1
ATOM 556 N N . ILE A 1 69 ? 9.879 -5.209 -8.614 1.00 91.94 69 ILE A N 1
ATOM 557 C CA . ILE A 1 69 ? 10.152 -3.827 -9.029 1.00 91.94 69 ILE A CA 1
ATOM 558 C C . ILE A 1 69 ? 9.596 -3.625 -10.431 1.00 91.94 69 ILE A C 1
ATOM 560 O O . ILE A 1 69 ? 9.829 -4.433 -11.333 1.00 91.94 69 ILE A O 1
ATOM 564 N N . ALA A 1 70 ? 8.879 -2.520 -10.608 1.00 91.31 70 ALA A N 1
ATOM 565 C CA . ALA A 1 70 ? 8.411 -2.052 -11.898 1.00 91.31 70 ALA A CA 1
ATOM 566 C C . ALA A 1 70 ? 9.266 -0.875 -12.368 1.00 91.31 70 ALA A C 1
ATOM 568 O O . ALA A 1 70 ? 9.549 0.049 -11.602 1.00 91.31 70 ALA A O 1
ATOM 569 N N . VAL A 1 71 ? 9.644 -0.894 -13.642 1.00 91.06 71 VAL A N 1
ATOM 570 C CA . VAL A 1 71 ? 10.389 0.165 -14.321 1.00 91.06 71 VAL A CA 1
ATOM 571 C C . VAL A 1 71 ? 9.546 0.683 -15.474 1.00 91.06 71 VAL A C 1
ATOM 573 O O . VAL A 1 71 ? 9.151 -0.085 -16.349 1.00 91.06 71 VAL A O 1
ATOM 576 N N . CYS A 1 72 ? 9.268 1.982 -15.461 1.00 89.25 72 CYS A N 1
ATOM 577 C CA . CYS A 1 72 ? 8.444 2.666 -16.446 1.00 89.25 72 CYS A CA 1
ATOM 578 C C . CYS A 1 72 ? 9.289 3.637 -17.276 1.00 89.25 72 CYS A C 1
ATOM 580 O O . CYS A 1 72 ? 10.233 4.260 -16.774 1.00 89.25 72 CYS A O 1
ATOM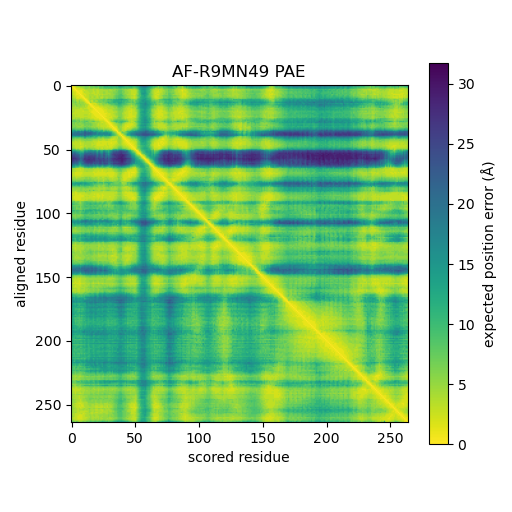 582 N N . GLY A 1 73 ? 8.947 3.770 -18.551 1.00 88.31 73 GLY A N 1
ATOM 583 C CA . GLY A 1 73 ? 9.600 4.718 -19.442 1.00 88.31 73 GLY A CA 1
ATOM 584 C C . GLY A 1 73 ? 8.991 4.745 -20.834 1.00 88.31 73 GLY A C 1
ATOM 585 O O . GLY A 1 73 ? 8.029 4.034 -21.127 1.00 88.31 73 GLY A O 1
ATOM 586 N N . GLU A 1 74 ? 9.590 5.548 -21.701 1.00 86.38 74 GLU A N 1
ATOM 587 C CA . GLU A 1 74 ? 9.124 5.770 -23.066 1.00 86.38 74 GLU A CA 1
ATOM 588 C C . GLU A 1 74 ? 10.139 5.253 -24.090 1.00 86.38 74 GLU A C 1
ATOM 590 O O . GLU A 1 74 ? 11.355 5.342 -23.910 1.00 86.38 74 GLU A O 1
ATOM 595 N N . PHE A 1 75 ? 9.625 4.707 -25.184 1.00 84.75 75 PHE A N 1
ATOM 596 C CA . PHE A 1 75 ? 10.371 4.437 -26.400 1.00 84.75 75 PHE A CA 1
ATOM 597 C C . PHE A 1 75 ? 10.213 5.619 -27.347 1.00 84.75 75 PHE A C 1
ATOM 599 O O . PHE A 1 75 ? 9.094 5.985 -27.712 1.00 84.75 75 PHE A O 1
ATOM 606 N N . ASP A 1 76 ? 11.353 6.178 -27.740 1.00 82.38 76 ASP A N 1
ATOM 607 C CA . ASP A 1 76 ? 11.441 7.184 -28.794 1.00 82.38 76 ASP A CA 1
ATOM 608 C C . ASP A 1 76 ? 11.327 6.530 -30.186 1.00 82.38 76 ASP A C 1
ATOM 610 O O . ASP A 1 76 ? 11.476 5.312 -30.330 1.00 82.38 76 ASP A O 1
ATOM 614 N N . ASN A 1 77 ? 11.158 7.344 -31.228 1.00 77.69 77 ASN A N 1
ATOM 615 C C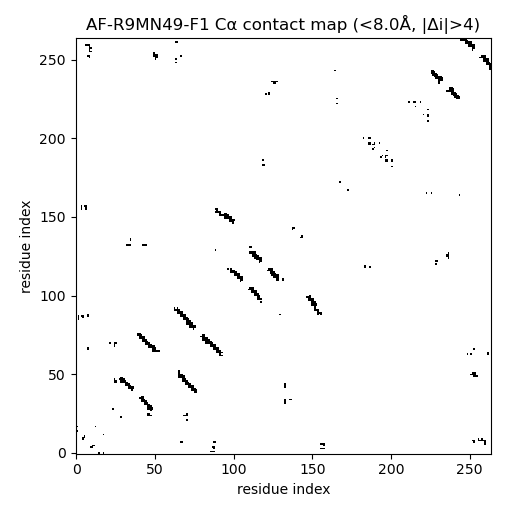A . ASN A 1 77 ? 11.050 6.927 -32.633 1.00 77.69 77 ASN A CA 1
ATOM 616 C C . ASN A 1 77 ? 12.219 6.054 -33.125 1.00 77.69 77 ASN A C 1
ATOM 618 O O . ASN A 1 77 ? 12.079 5.291 -34.076 1.00 77.69 77 ASN A O 1
ATOM 622 N N . ASN A 1 78 ? 13.378 6.152 -32.472 1.00 77.88 78 ASN A N 1
ATOM 623 C CA . ASN A 1 78 ? 14.570 5.356 -32.773 1.00 77.88 78 ASN A CA 1
ATOM 624 C C . ASN A 1 78 ? 14.641 4.034 -31.978 1.00 77.88 78 ASN A C 1
ATOM 626 O O . ASN A 1 78 ? 15.734 3.500 -31.796 1.00 77.88 78 ASN A O 1
ATOM 630 N N . GLU A 1 79 ? 13.521 3.564 -31.419 1.00 77.12 79 GLU A N 1
ATOM 631 C CA . GLU A 1 79 ? 13.419 2.380 -30.542 1.00 77.12 79 GLU A CA 1
ATOM 632 C C . GLU A 1 79 ? 14.327 2.436 -29.299 1.00 77.12 79 GLU A C 1
ATOM 634 O O . GLU A 1 79 ? 14.610 1.430 -28.643 1.00 77.12 79 GLU A O 1
ATOM 639 N N . LYS A 1 80 ? 14.781 3.636 -28.928 1.00 82.19 80 LYS A N 1
ATOM 640 C CA . LYS A 1 80 ? 15.613 3.836 -27.747 1.00 82.19 80 LYS A CA 1
ATOM 641 C C . LYS A 1 80 ? 14.725 4.002 -26.521 1.00 82.19 80 LYS A C 1
ATOM 643 O O . LYS A 1 80 ? 13.967 4.965 -26.428 1.00 82.19 80 LYS A O 1
ATOM 648 N N . PHE A 1 81 ? 14.868 3.087 -25.566 1.00 84.31 81 PHE A N 1
ATOM 649 C CA . PHE A 1 81 ? 14.178 3.177 -24.285 1.00 84.31 81 PHE A CA 1
ATOM 650 C C . PHE A 1 81 ? 14.801 4.257 -23.396 1.00 84.31 81 PHE A C 1
ATOM 652 O O . PHE A 1 81 ? 15.999 4.218 -23.095 1.00 84.31 81 PHE A O 1
ATOM 659 N N . THR A 1 82 ? 13.973 5.195 -22.947 1.00 85.25 82 THR A N 1
ATOM 660 C CA . THR A 1 82 ? 14.318 6.209 -21.954 1.00 85.25 82 THR A CA 1
ATOM 661 C C . THR A 1 82 ? 13.552 5.918 -20.672 1.00 85.25 82 THR A C 1
ATOM 663 O O . THR A 1 82 ? 12.329 6.007 -20.617 1.00 85.25 82 THR A O 1
ATOM 666 N N . TYR A 1 83 ? 14.298 5.555 -19.633 1.00 85.75 83 TYR A N 1
ATOM 667 C CA . TYR A 1 83 ? 13.770 5.344 -18.290 1.00 85.75 83 TYR A CA 1
ATOM 668 C C . TYR A 1 83 ? 13.247 6.664 -17.693 1.00 85.75 83 TYR A C 1
ATOM 670 O O . TYR A 1 83 ? 13.979 7.656 -17.678 1.00 85.75 83 TYR A O 1
ATOM 678 N N . GLU A 1 84 ? 12.027 6.648 -17.145 1.00 85.31 84 GLU A N 1
ATOM 679 C CA . GLU A 1 84 ? 11.441 7.790 -16.430 1.00 85.31 84 GLU A CA 1
ATOM 680 C C . GLU A 1 84 ? 11.436 7.575 -14.912 1.00 85.31 84 GLU A C 1
ATOM 682 O O . GLU A 1 84 ? 12.008 8.369 -14.160 1.00 85.31 84 GLU A O 1
ATOM 687 N N . TYR A 1 85 ? 10.797 6.497 -14.447 1.00 87.75 85 TYR A N 1
ATOM 688 C CA . TYR A 1 85 ? 10.633 6.210 -13.022 1.00 87.75 85 TYR A CA 1
ATOM 689 C C . TYR A 1 85 ? 10.546 4.703 -12.738 1.00 87.75 85 TYR A C 1
ATOM 691 O O . TYR A 1 85 ? 10.221 3.899 -13.609 1.00 87.75 85 TYR A O 1
ATOM 699 N N . TYR A 1 86 ? 10.859 4.301 -11.505 1.00 90.31 86 TYR A N 1
ATOM 700 C CA . TYR A 1 86 ? 10.656 2.937 -11.009 1.00 90.31 86 TYR A CA 1
ATOM 701 C C . TYR A 1 86 ? 9.985 2.971 -9.641 1.00 90.31 86 TYR A C 1
ATOM 703 O O . TYR A 1 86 ? 10.142 3.936 -8.888 1.00 90.31 86 TYR A O 1
ATOM 711 N N . PHE A 1 87 ? 9.297 1.888 -9.299 1.00 90.38 87 PHE A N 1
ATOM 712 C CA . PHE A 1 87 ? 8.717 1.699 -7.977 1.00 90.38 87 PHE A CA 1
ATOM 713 C C . PHE A 1 87 ? 8.740 0.216 -7.570 1.00 90.38 87 PHE A C 1
ATOM 715 O O . PHE A 1 87 ? 8.542 -0.662 -8.414 1.00 90.38 87 PHE A O 1
ATOM 722 N N . PRO A 1 88 ? 9.006 -0.089 -6.289 1.00 92.44 88 PRO A N 1
ATOM 723 C CA . PRO A 1 88 ? 8.792 -1.421 -5.742 1.00 92.44 88 PRO A CA 1
ATOM 724 C C . PRO A 1 88 ? 7.292 -1.700 -5.602 1.00 92.44 88 PRO A C 1
ATOM 726 O O . PRO A 1 88 ? 6.517 -0.786 -5.323 1.00 92.44 88 PRO A O 1
ATOM 729 N N . TYR A 1 89 ? 6.887 -2.957 -5.756 1.00 91.25 89 TYR A N 1
ATOM 730 C CA . TYR A 1 89 ? 5.499 -3.380 -5.583 1.00 91.25 89 TYR A CA 1
ATOM 731 C C . TYR A 1 89 ? 5.390 -4.699 -4.819 1.00 91.25 89 TYR A C 1
ATOM 733 O O . TYR A 1 89 ? 6.339 -5.482 -4.739 1.00 91.25 89 TYR A O 1
ATOM 741 N N . LEU A 1 90 ? 4.188 -4.948 -4.303 1.00 90.19 90 LEU A N 1
ATOM 742 C CA . LEU A 1 90 ? 3.757 -6.222 -3.745 1.00 90.19 90 LEU A CA 1
ATOM 743 C C . LEU A 1 90 ? 2.460 -6.625 -4.456 1.00 90.19 90 LEU A C 1
ATOM 745 O O . LEU A 1 90 ? 1.442 -5.957 -4.309 1.00 90.19 90 LEU A O 1
ATOM 749 N N . LYS A 1 91 ? 2.479 -7.716 -5.222 1.00 86.81 91 LYS A N 1
ATOM 750 C CA . LYS A 1 91 ? 1.268 -8.283 -5.821 1.00 86.81 91 LYS A CA 1
ATOM 751 C C . LYS A 1 91 ? 0.549 -9.122 -4.767 1.00 86.81 91 LYS A C 1
ATOM 753 O O . LYS A 1 91 ? 1.094 -10.110 -4.275 1.00 86.81 91 LYS A O 1
ATOM 758 N N . SER A 1 92 ? -0.676 -8.724 -4.446 1.00 76.94 92 SER A N 1
ATOM 759 C CA . SER A 1 92 ? -1.613 -9.497 -3.631 1.00 76.94 92 SER A CA 1
ATOM 760 C C . SER A 1 92 ? -2.691 -10.105 -4.528 1.00 76.94 92 SER A C 1
ATOM 762 O O . SER A 1 92 ? -3.060 -9.524 -5.546 1.00 76.94 92 SER A O 1
ATOM 764 N N . THR A 1 93 ? -3.195 -11.277 -4.155 1.00 71.06 93 THR A N 1
ATOM 765 C CA . THR A 1 93 ? -4.310 -11.959 -4.830 1.00 71.06 93 THR A CA 1
ATOM 766 C C . THR A 1 93 ? -5.664 -11.645 -4.191 1.00 71.06 93 THR A C 1
ATOM 768 O O . THR A 1 93 ? -6.700 -11.995 -4.752 1.00 71.06 93 THR A O 1
ATOM 771 N N . ASN A 1 94 ? -5.674 -10.973 -3.036 1.00 77.50 94 ASN A N 1
ATOM 772 C CA . ASN A 1 94 ? -6.891 -10.701 -2.279 1.00 77.50 94 ASN A CA 1
ATOM 773 C C . ASN A 1 94 ? -7.554 -9.388 -2.703 1.00 77.50 94 ASN A C 1
ATOM 775 O O . ASN A 1 94 ? -6.897 -8.364 -2.899 1.00 77.50 94 ASN A O 1
ATOM 779 N N . ILE A 1 95 ? -8.880 -9.411 -2.799 1.00 83.12 95 ILE A N 1
ATOM 780 C CA . ILE A 1 95 ? -9.683 -8.218 -3.067 1.00 83.12 95 ILE A CA 1
ATOM 781 C C . ILE A 1 95 ? -9.821 -7.440 -1.757 1.00 83.12 95 ILE A C 1
ATOM 783 O O . ILE A 1 95 ? -10.286 -7.974 -0.752 1.00 83.12 95 ILE A O 1
ATOM 787 N N . SER A 1 96 ? -9.390 -6.182 -1.764 1.00 81.81 96 SER A N 1
ATOM 788 C CA . SER A 1 96 ? -9.481 -5.281 -0.615 1.00 81.81 96 SER A CA 1
ATOM 789 C C . SER A 1 96 ? -10.828 -4.569 -0.575 1.00 81.81 96 SER A C 1
ATOM 791 O O . SER A 1 96 ? -11.429 -4.471 0.493 1.00 81.81 96 SER A O 1
ATOM 793 N N . SER A 1 97 ? -11.320 -4.085 -1.717 1.00 81.12 97 SER A N 1
ATOM 794 C CA . SER A 1 97 ? -12.598 -3.374 -1.814 1.00 81.12 97 SER A CA 1
ATOM 795 C C . SER A 1 97 ? -13.267 -3.605 -3.168 1.00 81.12 97 SER A C 1
ATOM 797 O O . SER A 1 97 ? -12.599 -3.922 -4.150 1.00 81.12 97 SER A O 1
ATOM 799 N N . GLU A 1 98 ? -14.585 -3.452 -3.212 1.00 81.12 98 GLU A N 1
ATOM 800 C CA . GLU A 1 98 ? -15.406 -3.495 -4.434 1.00 81.12 98 GLU A CA 1
ATOM 801 C C . GLU A 1 98 ? -16.077 -2.136 -4.702 1.00 81.12 98 GLU A C 1
ATOM 803 O O . GLU A 1 98 ? -16.969 -2.029 -5.541 1.00 81.12 98 GLU A O 1
ATOM 808 N N . GLU A 1 99 ? -15.668 -1.104 -3.959 1.00 79.06 99 GLU A N 1
ATOM 809 C CA . GLU A 1 99 ? -16.161 0.262 -4.116 1.00 79.06 99 GLU A CA 1
ATOM 810 C C . GLU A 1 99 ? -15.665 0.893 -5.426 1.00 79.06 99 GLU A C 1
ATOM 812 O O . GLU A 1 99 ? -14.628 0.518 -5.987 1.00 79.06 99 GLU A O 1
ATOM 817 N N . ASP A 1 100 ? -16.414 1.885 -5.910 1.00 77.75 100 ASP A N 1
ATOM 818 C CA . ASP A 1 100 ? -16.056 2.620 -7.119 1.00 77.75 100 ASP A CA 1
ATOM 819 C C . ASP A 1 100 ? -14.781 3.453 -6.898 1.00 77.75 100 ASP A C 1
ATOM 821 O O . ASP A 1 100 ? -14.626 4.155 -5.896 1.00 77.75 100 ASP A O 1
ATOM 825 N N . VAL A 1 101 ? -13.876 3.408 -7.879 1.00 82.81 101 VAL A N 1
ATOM 826 C CA . VAL A 1 101 ? -12.593 4.122 -7.854 1.00 82.81 101 VAL A CA 1
ATOM 827 C C . VAL A 1 101 ? -12.589 5.203 -8.927 1.00 82.81 101 VAL A C 1
ATOM 829 O O . VAL A 1 101 ? -12.843 4.928 -10.103 1.00 82.81 101 VAL A O 1
ATOM 832 N N . SER A 1 102 ? -12.240 6.431 -8.552 1.00 83.62 102 SER A N 1
ATOM 833 C CA . SER A 1 102 ? -11.918 7.487 -9.511 1.00 83.62 102 SER A CA 1
ATOM 834 C C . SER A 1 102 ? -10.416 7.489 -9.786 1.00 83.62 102 SER A C 1
ATOM 836 O O . SER A 1 102 ? -9.604 7.294 -8.888 1.00 83.62 102 SER A O 1
ATOM 838 N N . ILE A 1 103 ? -10.023 7.652 -11.050 1.00 85.75 103 ILE A N 1
ATOM 839 C CA . ILE A 1 103 ? -8.611 7.642 -11.447 1.00 85.75 103 ILE A CA 1
ATOM 840 C C . ILE A 1 103 ? -8.256 9.000 -12.037 1.00 85.75 103 ILE A C 1
ATOM 842 O O . ILE A 1 103 ? -8.773 9.392 -13.087 1.00 85.75 103 ILE A O 1
ATOM 846 N N . GLU A 1 104 ? -7.321 9.680 -11.388 1.00 83.44 104 GLU A N 1
ATOM 847 C CA . GLU A 1 104 ? -6.785 10.966 -11.803 1.00 83.44 104 GLU A CA 1
ATOM 848 C C . GLU A 1 104 ? -5.350 10.820 -12.305 1.00 83.44 104 GLU A C 1
ATOM 850 O O . GLU A 1 104 ? -4.574 9.981 -11.849 1.00 83.44 104 GLU A O 1
ATOM 855 N N . ARG A 1 105 ? -4.988 11.634 -13.295 1.00 80.31 105 ARG A N 1
ATOM 856 C CA . ARG A 1 105 ? -3.637 11.651 -13.852 1.00 80.31 105 ARG A CA 1
ATOM 857 C C . ARG A 1 105 ? -2.822 12.742 -13.169 1.00 80.31 105 ARG A C 1
ATOM 859 O O . ARG A 1 105 ? -3.273 13.884 -13.098 1.00 80.31 105 ARG A O 1
ATOM 866 N N . HIS A 1 106 ? -1.597 12.427 -12.760 1.00 78.00 106 HIS A N 1
ATOM 867 C CA . HIS A 1 106 ? -0.665 13.444 -12.291 1.00 78.00 106 HIS A CA 1
ATOM 868 C C . HIS A 1 106 ? -0.209 14.349 -13.440 1.00 78.00 106 HIS A C 1
ATOM 870 O O . HIS A 1 106 ? 0.057 13.911 -14.558 1.00 78.00 106 HIS A O 1
ATOM 876 N N . SER A 1 107 ? -0.091 15.643 -13.164 1.00 60.84 107 SER A N 1
ATOM 877 C CA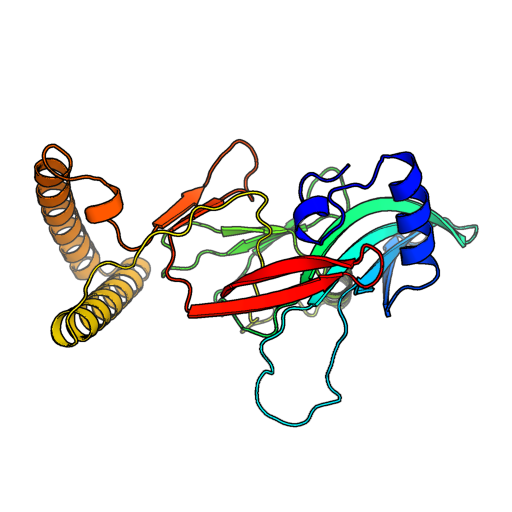 . SER A 1 107 ? 0.229 16.653 -14.176 1.00 60.84 107 SER A CA 1
ATOM 878 C C . SER A 1 107 ? 1.662 16.563 -14.718 1.00 60.84 107 SER A C 1
ATOM 880 O O . SER A 1 107 ? 1.909 17.024 -15.830 1.00 60.84 107 SER A O 1
ATOM 882 N N . ALA A 1 108 ? 2.598 15.971 -13.966 1.00 61.19 108 ALA A N 1
ATOM 883 C CA . ALA A 1 108 ? 4.025 15.953 -14.304 1.00 61.19 108 ALA A CA 1
ATOM 884 C C . ALA A 1 108 ? 4.519 14.668 -14.999 1.00 61.19 108 ALA A C 1
ATOM 886 O O . ALA A 1 108 ? 5.513 14.722 -15.717 1.00 61.19 108 ALA A O 1
ATOM 887 N N . HIS A 1 109 ? 3.849 13.529 -14.804 1.00 64.88 109 HIS A N 1
ATOM 888 C CA . HIS A 1 109 ? 4.281 12.214 -15.299 1.00 64.88 109 HIS A CA 1
ATOM 889 C C . HIS A 1 109 ? 3.082 11.418 -15.833 1.00 64.88 109 HIS A C 1
ATOM 891 O O . HIS A 1 109 ? 1.939 11.721 -15.496 1.00 64.88 109 HIS A O 1
ATOM 897 N N . GLU A 1 110 ? 3.312 10.357 -16.612 1.00 67.19 110 GLU A N 1
ATOM 898 C CA . GLU A 1 110 ? 2.283 9.348 -16.942 1.00 67.19 110 GLU A CA 1
ATOM 899 C C . GLU A 1 110 ? 1.980 8.424 -15.742 1.00 67.19 110 GLU A C 1
ATOM 901 O O . GLU A 1 110 ? 1.792 7.217 -15.877 1.00 67.19 110 GLU A O 1
ATOM 906 N N . SER A 1 111 ? 1.933 8.997 -14.537 1.00 75.50 111 SER A N 1
ATOM 907 C CA . SER A 1 111 ? 1.500 8.316 -13.323 1.00 75.50 111 SER A CA 1
ATOM 908 C C . SER A 1 111 ? 0.055 8.688 -12.997 1.00 75.50 111 SER A C 1
ATOM 910 O O . SER A 1 111 ? -0.403 9.808 -13.241 1.00 75.50 111 SER A O 1
ATOM 912 N N . TYR A 1 112 ? -0.679 7.714 -12.467 1.00 83.38 112 TYR A N 1
ATOM 913 C CA . TYR A 1 112 ? -2.101 7.830 -12.166 1.00 83.38 112 TYR A CA 1
ATOM 914 C C . TYR A 1 112 ? -2.322 7.541 -10.681 1.00 83.38 112 TYR A C 1
ATOM 916 O O . TYR A 1 112 ? -1.755 6.585 -10.144 1.00 83.38 112 TYR A O 1
ATOM 924 N N . ALA A 1 113 ? -3.146 8.362 -10.040 1.00 86.38 113 ALA A N 1
ATOM 925 C CA . ALA A 1 113 ? -3.626 8.167 -8.683 1.00 86.38 113 ALA A CA 1
ATOM 926 C C . ALA A 1 113 ? -5.074 7.674 -8.724 1.00 86.38 113 ALA A C 1
ATOM 928 O O . ALA A 1 113 ? -5.905 8.218 -9.450 1.00 86.38 113 ALA A O 1
ATOM 929 N N . GLY A 1 114 ? -5.363 6.623 -7.967 1.00 86.81 114 GLY A N 1
ATOM 930 C CA . GLY A 1 114 ? -6.718 6.178 -7.681 1.00 86.81 114 GLY A CA 1
ATOM 931 C C . GLY A 1 114 ? -7.204 6.798 -6.378 1.00 86.81 114 GLY A C 1
ATOM 932 O O . GLY A 1 114 ? -6.444 6.853 -5.411 1.00 86.81 114 GLY A O 1
ATOM 933 N N . VAL A 1 115 ? -8.457 7.242 -6.354 1.00 87.38 115 VAL A N 1
ATOM 934 C CA . VAL A 1 115 ? -9.164 7.660 -5.146 1.00 87.38 115 VAL A CA 1
ATOM 935 C C . VAL A 1 115 ? -10.341 6.716 -4.923 1.00 87.38 115 VAL A C 1
ATOM 937 O O . VAL A 1 115 ? -11.131 6.471 -5.834 1.00 87.38 115 VAL A O 1
ATOM 940 N N . CYS A 1 116 ? -10.433 6.155 -3.721 1.00 85.75 116 CYS A N 1
ATOM 941 C CA . CYS A 1 116 ? -11.479 5.221 -3.316 1.00 85.75 116 CYS A CA 1
ATOM 942 C C . CYS A 1 116 ? -12.058 5.645 -1.965 1.00 85.75 116 CYS A C 1
ATOM 944 O O . CYS A 1 116 ? -11.326 5.762 -0.982 1.00 85.75 116 CYS A O 1
ATOM 946 N N . ASP A 1 117 ? -13.376 5.805 -1.903 1.00 82.12 117 ASP A N 1
ATOM 947 C CA . ASP A 1 117 ? -14.094 6.140 -0.673 1.00 82.12 117 ASP A CA 1
ATOM 948 C C . ASP A 1 117 ? -14.702 4.875 -0.054 1.00 82.12 117 ASP A C 1
ATOM 950 O O . ASP A 1 117 ? -15.858 4.539 -0.307 1.00 82.12 117 ASP A O 1
ATOM 954 N N . ASP A 1 118 ? -13.923 4.163 0.766 1.00 78.56 118 ASP A N 1
ATOM 955 C CA . ASP A 1 118 ? -14.411 2.970 1.468 1.00 78.56 118 ASP A CA 1
ATOM 956 C C . ASP A 1 118 ? -15.040 3.335 2.823 1.00 78.56 118 ASP A C 1
ATOM 958 O O . ASP A 1 118 ? -14.377 3.830 3.743 1.00 78.56 118 ASP A O 1
ATOM 962 N N . ILE A 1 119 ? -16.334 3.039 2.970 1.00 69.38 119 ILE A N 1
ATOM 963 C CA . ILE A 1 119 ? -17.118 3.334 4.180 1.00 69.38 119 ILE A CA 1
ATOM 964 C C . ILE A 1 119 ? -16.552 2.618 5.412 1.00 69.38 119 ILE A C 1
ATOM 966 O O . ILE A 1 119 ? -16.663 3.133 6.525 1.00 69.38 119 ILE A O 1
ATOM 970 N N . ARG A 1 120 ? -15.937 1.441 5.237 1.00 72.44 120 ARG A N 1
ATOM 971 C CA . ARG A 1 120 ? -15.386 0.651 6.351 1.00 72.44 120 ARG A CA 1
ATOM 972 C C . ARG A 1 120 ? -14.188 1.339 6.994 1.00 72.44 120 ARG A C 1
ATOM 974 O O . ARG A 1 120 ? -13.951 1.156 8.183 1.00 72.44 120 ARG A O 1
ATOM 981 N N . ILE A 1 121 ? -13.444 2.111 6.207 1.00 74.94 121 ILE A N 1
ATOM 982 C CA . ILE A 1 121 ? -12.234 2.807 6.645 1.00 74.94 121 ILE A CA 1
ATOM 983 C C . ILE A 1 121 ? -12.592 4.216 7.136 1.00 74.94 121 ILE A C 1
ATOM 985 O O . ILE A 1 121 ? -11.973 4.723 8.067 1.00 74.94 121 ILE A O 1
ATOM 989 N N . GLY A 1 122 ? -13.626 4.836 6.556 1.00 70.38 122 GLY A N 1
ATOM 990 C CA . GLY A 1 122 ? -14.116 6.151 6.980 1.00 70.38 122 GLY A CA 1
ATOM 991 C C . GLY A 1 122 ? -13.227 7.321 6.544 1.00 70.38 122 GLY A C 1
ATOM 992 O O . GLY A 1 122 ? -13.442 8.446 6.991 1.00 70.38 122 GLY A O 1
ATOM 993 N N . VAL A 1 123 ? -12.247 7.071 5.670 1.00 79.56 123 VAL A N 1
ATOM 994 C CA . VAL A 1 123 ? -11.412 8.086 5.013 1.00 79.56 123 VAL A CA 1
ATOM 995 C C . VAL A 1 123 ? -11.267 7.769 3.526 1.00 79.56 123 VAL A C 1
ATOM 997 O O . VAL A 1 123 ? -11.289 6.603 3.131 1.00 79.56 123 VAL A O 1
ATOM 1000 N N . SER A 1 124 ? -11.080 8.807 2.710 1.00 83.25 124 SER A N 1
ATOM 1001 C CA . SER A 1 124 ? -10.753 8.665 1.290 1.00 83.25 124 SER A CA 1
ATOM 1002 C C . SER A 1 124 ? -9.334 8.123 1.127 1.00 83.25 124 SER A C 1
ATOM 1004 O O . SER A 1 124 ? -8.360 8.728 1.589 1.00 83.25 124 SER A O 1
ATOM 1006 N N . LEU A 1 125 ? -9.216 6.975 0.469 1.00 86.50 125 LEU A N 1
ATOM 1007 C CA . LEU A 1 125 ? -7.940 6.364 0.134 1.00 86.50 125 LEU A CA 1
ATOM 1008 C C . LEU A 1 125 ? -7.424 6.920 -1.182 1.00 86.50 125 LEU A C 1
ATOM 1010 O O . LEU A 1 125 ? -8.122 6.858 -2.187 1.00 86.50 125 LEU A O 1
ATOM 1014 N N . ILE A 1 126 ? -6.185 7.393 -1.183 1.00 89.69 126 ILE A N 1
ATOM 1015 C CA . ILE A 1 126 ? -5.454 7.841 -2.360 1.00 89.69 126 ILE A CA 1
ATOM 1016 C C . ILE A 1 126 ? -4.263 6.901 -2.522 1.00 89.69 126 ILE A C 1
ATOM 1018 O O . ILE A 1 126 ? -3.495 6.690 -1.586 1.00 89.69 126 ILE A O 1
ATOM 1022 N N . PHE A 1 127 ? -4.116 6.304 -3.699 1.00 88.62 127 PHE A N 1
ATOM 1023 C CA . PHE A 1 127 ? -3.067 5.321 -3.963 1.00 88.62 127 PHE A CA 1
ATOM 1024 C C . PHE A 1 127 ? -2.545 5.420 -5.393 1.00 88.62 127 PHE A C 1
ATOM 1026 O O . PHE A 1 127 ? -3.241 5.858 -6.307 1.00 88.62 127 PHE A O 1
ATOM 1033 N N . TYR A 1 128 ? -1.312 4.968 -5.607 1.00 88.56 128 TYR A N 1
ATOM 1034 C CA . TYR A 1 128 ? -0.742 4.864 -6.945 1.00 88.56 128 TYR A CA 1
ATOM 1035 C C . TYR A 1 128 ? -1.320 3.667 -7.701 1.00 88.56 128 TYR A C 1
ATOM 1037 O O . TYR A 1 128 ? -1.364 2.545 -7.194 1.00 88.56 128 TYR A O 1
ATOM 1045 N N . LEU A 1 129 ? -1.724 3.891 -8.950 1.00 88.00 129 LEU A N 1
ATOM 1046 C CA . LEU A 1 129 ? -2.189 2.822 -9.822 1.00 88.00 129 LEU A CA 1
ATOM 1047 C C . LEU A 1 129 ? -0.995 2.019 -10.358 1.00 88.00 129 LEU A C 1
ATOM 1049 O O . LEU A 1 129 ? -0.180 2.543 -11.111 1.00 88.00 129 LEU A O 1
ATOM 1053 N N . GLN A 1 130 ? -0.920 0.728 -10.029 1.00 86.62 130 GLN A N 1
ATOM 1054 C CA . GLN A 1 130 ? 0.141 -0.157 -10.534 1.00 86.62 130 GLN A CA 1
ATOM 1055 C C . GLN A 1 130 ? -0.072 -0.573 -12.002 1.00 86.62 130 GLN A C 1
ATOM 1057 O O . GLN A 1 130 ? 0.884 -0.650 -12.774 1.00 86.62 130 GLN A O 1
ATOM 1062 N N . ASN A 1 131 ? -1.324 -0.815 -12.407 1.00 84.12 131 ASN A N 1
ATOM 1063 C CA . ASN A 1 131 ? -1.688 -1.335 -13.732 1.00 84.12 131 ASN A CA 1
ATOM 1064 C C . ASN A 1 131 ? -1.986 -0.210 -14.740 1.00 84.12 131 ASN A C 1
ATOM 1066 O O . ASN A 1 131 ? -3.001 -0.240 -15.443 1.00 84.12 131 ASN A O 1
ATOM 1070 N N . VAL A 1 132 ? -1.100 0.790 -14.816 1.00 84.19 132 VAL A N 1
ATOM 1071 C CA . VAL A 1 132 ? -1.280 1.992 -15.655 1.00 84.19 132 VAL A CA 1
ATOM 1072 C C . VAL A 1 132 ? -1.536 1.630 -17.114 1.00 84.19 132 VAL A C 1
ATOM 1074 O O . VAL A 1 132 ? -2.470 2.138 -17.731 1.00 84.19 132 VAL A O 1
ATOM 1077 N N . ILE A 1 133 ? -0.748 0.709 -17.669 1.00 84.69 133 ILE A N 1
ATOM 1078 C CA . ILE A 1 133 ? -0.838 0.362 -19.091 1.00 84.69 133 ILE A CA 1
ATOM 1079 C C . ILE A 1 133 ? -2.180 -0.287 -19.443 1.00 84.69 133 ILE A C 1
ATOM 1081 O O . ILE A 1 133 ? -2.761 0.018 -20.485 1.00 84.69 133 ILE A O 1
ATOM 1085 N N . HIS A 1 134 ? -2.709 -1.144 -18.569 1.00 84.69 134 HIS A N 1
ATOM 1086 C CA . HIS A 1 134 ? -4.035 -1.729 -18.760 1.00 84.69 134 HIS A CA 1
ATOM 1087 C C . HIS A 1 134 ? -5.132 -0.665 -18.713 1.00 84.69 134 HIS A C 1
ATOM 1089 O O . HIS A 1 134 ? -6.030 -0.674 -19.556 1.00 84.69 134 HIS A O 1
ATOM 1095 N N . TYR A 1 135 ? -5.024 0.280 -17.779 1.00 84.50 135 TYR A N 1
ATOM 1096 C CA . TYR A 1 135 ? -5.965 1.388 -17.669 1.00 84.50 135 TYR A CA 1
ATOM 1097 C C . TYR A 1 135 ? -5.949 2.290 -18.910 1.00 84.50 135 TYR A C 1
ATOM 1099 O O . TYR A 1 135 ? -7.005 2.564 -19.480 1.00 84.50 135 TYR A O 1
ATOM 1107 N N . VAL A 1 136 ? -4.768 2.689 -19.392 1.00 82.88 136 VAL A N 1
ATOM 1108 C CA . VAL A 1 136 ? -4.630 3.520 -20.600 1.00 82.88 136 VAL A CA 1
ATOM 1109 C C . VAL A 1 136 ? -5.202 2.806 -21.827 1.00 82.88 136 VAL A C 1
ATOM 1111 O O . VAL A 1 136 ? -5.948 3.412 -22.594 1.00 82.88 136 VAL A O 1
ATOM 1114 N N . LYS A 1 137 ? -4.945 1.502 -21.988 1.00 83.44 137 LYS A N 1
ATOM 1115 C CA . LYS A 1 137 ? -5.544 0.705 -23.072 1.00 83.44 137 LYS A CA 1
ATOM 1116 C C . LYS A 1 137 ? -7.066 0.676 -23.003 1.00 83.44 137 LYS A C 1
ATOM 1118 O O . LYS A 1 137 ? -7.721 0.872 -24.027 1.00 83.44 137 LYS A O 1
ATOM 1123 N N . ALA A 1 138 ? -7.628 0.445 -21.818 1.00 83.88 138 ALA A N 1
ATOM 1124 C CA . ALA A 1 138 ? -9.074 0.432 -21.621 1.00 83.88 138 ALA A CA 1
ATOM 1125 C C . ALA A 1 138 ? -9.698 1.807 -21.902 1.00 83.88 138 ALA A C 1
ATOM 1127 O O . ALA A 1 138 ? -10.734 1.888 -22.563 1.00 83.88 138 ALA A O 1
ATOM 1128 N N . LYS A 1 139 ? -9.028 2.885 -21.473 1.00 82.62 139 LYS A N 1
ATOM 1129 C CA . LYS A 1 139 ? -9.419 4.269 -21.753 1.00 82.62 139 LYS A CA 1
ATOM 1130 C C . LYS A 1 139 ? -9.423 4.568 -23.251 1.00 82.62 139 LYS A C 1
ATOM 1132 O O . LYS A 1 139 ? -10.431 5.043 -23.764 1.00 82.62 139 LYS A O 1
ATOM 1137 N N . ASN A 1 140 ? -8.339 4.239 -23.953 1.00 80.56 140 ASN A N 1
ATOM 1138 C CA . ASN A 1 140 ? -8.210 4.462 -25.397 1.00 80.56 140 ASN A CA 1
ATOM 1139 C C . ASN A 1 140 ? -9.205 3.618 -26.207 1.00 80.56 140 ASN A C 1
ATOM 1141 O O . ASN A 1 140 ? -9.660 4.047 -27.262 1.00 80.56 140 ASN A O 1
ATOM 1145 N N . SER A 1 141 ? -9.576 2.442 -25.697 1.00 81.56 141 SER A N 1
ATOM 1146 C CA . SER A 1 141 ? -10.562 1.556 -26.327 1.00 81.56 141 SER A CA 1
ATOM 1147 C C . SER A 1 141 ? -12.017 1.929 -26.003 1.00 81.56 141 SER A C 1
ATOM 1149 O O . SER A 1 141 ? -12.930 1.249 -26.464 1.00 81.56 141 SER A O 1
ATOM 1151 N N . GLY A 1 142 ? -12.258 2.972 -25.196 1.00 77.19 142 GLY A N 1
ATOM 1152 C CA . GLY A 1 142 ? -13.605 3.415 -24.821 1.00 77.19 142 GLY A CA 1
ATOM 1153 C C . GLY A 1 142 ? -14.365 2.458 -23.893 1.00 77.19 142 GLY A C 1
ATOM 1154 O O . GLY A 1 142 ? -15.587 2.529 -23.829 1.00 77.19 142 GLY A O 1
ATOM 1155 N N . LEU A 1 143 ? -13.671 1.564 -23.177 1.00 73.12 143 LEU A N 1
ATOM 1156 C CA . LEU A 1 143 ? -14.284 0.590 -22.258 1.00 73.12 143 LEU A CA 1
ATOM 1157 C C . LEU A 1 143 ? -14.597 1.154 -20.859 1.00 73.12 143 LEU A C 1
ATOM 1159 O O . LEU A 1 143 ? -15.146 0.442 -20.022 1.00 73.12 143 LEU A O 1
ATOM 1163 N N . LEU A 1 144 ? -14.246 2.414 -20.589 1.00 74.31 144 LEU A N 1
ATOM 1164 C CA . LEU A 1 144 ? -14.531 3.079 -19.316 1.00 74.31 144 LEU A CA 1
ATOM 1165 C C . LEU A 1 144 ? -15.908 3.768 -19.342 1.00 74.31 144 LEU A C 1
ATOM 1167 O O . LEU A 1 144 ? -16.256 4.365 -20.363 1.00 74.31 144 LEU A O 1
ATOM 1171 N N . PRO A 1 145 ? -16.663 3.781 -18.225 1.00 63.78 145 PRO A N 1
ATOM 1172 C CA . PRO A 1 145 ? -16.323 3.236 -16.905 1.00 63.78 145 PRO A CA 1
ATOM 1173 C C . PRO A 1 145 ? -16.657 1.739 -16.761 1.00 63.78 145 PRO A C 1
ATOM 1175 O O . PRO A 1 145 ? -17.711 1.282 -17.205 1.00 63.78 145 PRO A O 1
ATOM 1178 N N . PHE A 1 146 ? -15.793 0.983 -16.076 1.00 65.69 146 PHE A N 1
ATOM 1179 C CA . PHE A 1 146 ? -16.117 -0.381 -15.651 1.00 65.69 146 PHE A CA 1
ATOM 1180 C C . PHE A 1 146 ? -17.044 -0.327 -14.431 1.00 65.69 146 PHE A C 1
ATOM 1182 O O . PHE A 1 146 ? -16.749 0.373 -13.469 1.00 65.69 146 PHE A O 1
ATOM 1189 N N . ARG A 1 147 ? -18.158 -1.067 -14.459 1.00 60.44 147 ARG A N 1
ATOM 1190 C CA . ARG A 1 147 ? -19.003 -1.288 -13.275 1.00 60.44 147 ARG A CA 1
ATOM 1191 C C . ARG A 1 147 ? -18.572 -2.581 -12.588 1.00 60.44 147 ARG A C 1
ATOM 1193 O O . ARG A 1 147 ? -18.454 -3.597 -13.269 1.00 60.44 147 ARG A O 1
ATOM 1200 N N . GLY A 1 148 ? -18.387 -2.545 -11.268 1.00 64.50 148 GLY A N 1
ATOM 1201 C CA . GLY A 1 148 ? -18.001 -3.719 -10.476 1.00 64.50 148 GLY A CA 1
ATOM 1202 C C . GLY A 1 148 ? -16.510 -4.054 -10.551 1.00 64.50 148 GLY A C 1
ATOM 1203 O O . GLY A 1 148 ? -16.141 -5.224 -10.620 1.00 64.50 148 GLY A O 1
ATOM 1204 N N . THR A 1 149 ? -15.645 -3.041 -10.600 1.00 73.69 149 THR A N 1
ATOM 1205 C CA . THR A 1 149 ? -14.199 -3.248 -10.466 1.00 73.69 149 THR A CA 1
ATOM 1206 C C . THR A 1 149 ? -13.839 -3.656 -9.049 1.00 73.69 149 THR A C 1
ATOM 1208 O O . THR A 1 149 ? -14.262 -3.030 -8.087 1.00 73.69 149 THR A O 1
ATOM 1211 N N . THR A 1 150 ? -12.991 -4.669 -8.935 1.00 82.50 150 THR A N 1
ATOM 1212 C CA . THR A 1 150 ? -12.381 -5.066 -7.669 1.00 82.50 150 THR A CA 1
ATOM 1213 C C . THR A 1 150 ? -11.063 -4.328 -7.483 1.00 82.50 150 THR A C 1
ATOM 1215 O O . THR A 1 150 ? -10.240 -4.273 -8.401 1.00 82.50 150 THR A O 1
ATOM 1218 N N . LEU A 1 151 ? -10.839 -3.806 -6.286 1.00 85.31 151 LEU A N 1
ATOM 1219 C CA . LEU A 1 151 ? -9.620 -3.124 -5.893 1.00 85.31 151 LEU A CA 1
ATOM 1220 C C . LEU A 1 151 ? -8.781 -4.036 -4.995 1.00 85.31 151 LEU A C 1
ATOM 1222 O O . LEU A 1 151 ? -9.240 -4.489 -3.948 1.00 85.31 151 LEU A O 1
ATOM 1226 N N . THR A 1 152 ? -7.527 -4.251 -5.379 1.00 88.94 152 THR A N 1
ATOM 1227 C CA . THR A 1 152 ? -6.504 -4.901 -4.551 1.00 88.94 152 THR A CA 1
ATOM 1228 C C . THR A 1 152 ? -5.512 -3.833 -4.124 1.00 88.94 152 THR A C 1
ATOM 1230 O O . THR A 1 152 ? -4.824 -3.251 -4.962 1.00 88.94 152 THR A O 1
ATOM 1233 N N . LEU A 1 153 ? -5.444 -3.575 -2.820 1.00 88.31 153 LEU A N 1
ATOM 1234 C CA . LEU A 1 153 ? -4.503 -2.636 -2.226 1.00 88.31 153 LEU A CA 1
ATOM 1235 C C . LEU A 1 153 ? -3.333 -3.388 -1.602 1.00 88.31 153 LEU A C 1
ATOM 1237 O O . LEU A 1 153 ? -3.497 -4.414 -0.944 1.00 88.31 153 LEU A O 1
ATOM 1241 N N . SER A 1 154 ? -2.142 -2.836 -1.788 1.00 89.25 154 SER A N 1
ATOM 1242 C CA . SER A 1 154 ? -0.910 -3.308 -1.168 1.00 89.25 154 SER A CA 1
ATOM 1243 C C . SER A 1 154 ? -0.152 -2.114 -0.614 1.00 89.25 154 SER A C 1
ATOM 1245 O O . SER A 1 154 ? -0.060 -1.086 -1.285 1.00 89.25 154 SER A O 1
ATOM 1247 N N . ALA A 1 155 ? 0.427 -2.263 0.572 1.00 89.69 155 ALA A N 1
ATOM 1248 C CA . ALA A 1 155 ? 1.237 -1.231 1.200 1.00 89.69 155 ALA A CA 1
ATOM 1249 C C . ALA A 1 155 ? 2.654 -1.747 1.457 1.00 89.69 155 ALA A C 1
ATOM 1251 O O . ALA A 1 155 ? 2.870 -2.933 1.704 1.00 89.69 155 ALA A O 1
ATOM 1252 N N . LEU A 1 156 ? 3.623 -0.834 1.420 1.00 91.94 156 LEU A N 1
ATOM 1253 C CA . LEU A 1 156 ? 5.013 -1.113 1.758 1.00 91.94 156 LEU A CA 1
ATOM 1254 C C . LEU A 1 156 ? 5.375 -0.345 3.026 1.00 91.94 156 LEU A C 1
ATOM 1256 O O . LEU A 1 156 ? 5.130 0.856 3.127 1.00 91.94 156 LEU A O 1
ATOM 1260 N N . SER A 1 157 ? 5.997 -1.030 3.982 1.00 91.44 157 SER A N 1
ATOM 1261 C CA . SER A 1 157 ? 6.447 -0.427 5.234 1.00 91.44 157 SER A CA 1
ATOM 1262 C C . SER A 1 157 ? 7.952 -0.588 5.421 1.00 91.44 157 SER A C 1
ATOM 1264 O O . SER A 1 157 ? 8.564 -1.546 4.958 1.00 91.44 157 SER A O 1
ATOM 1266 N N . LEU A 1 158 ? 8.556 0.382 6.105 1.00 88.75 158 LEU A N 1
ATOM 1267 C CA . LEU A 1 158 ? 9.976 0.374 6.476 1.00 88.75 158 LEU A CA 1
ATOM 1268 C C . LEU A 1 158 ? 10.196 0.036 7.947 1.00 88.75 158 LEU A C 1
ATOM 1270 O O . LEU A 1 158 ? 11.293 -0.364 8.332 1.00 88.75 158 LEU A O 1
ATOM 1274 N N . SER A 1 159 ? 9.170 0.252 8.761 1.00 87.81 159 SER A N 1
ATOM 1275 C CA . SER A 1 159 ? 9.191 0.052 10.200 1.00 87.81 159 SER A CA 1
ATOM 1276 C C . SER A 1 159 ? 7.768 -0.156 10.684 1.00 87.81 159 SER A C 1
ATOM 1278 O O . SER A 1 159 ? 6.861 0.567 10.276 1.00 87.81 159 SER A O 1
ATOM 1280 N N . GLY A 1 160 ? 7.592 -1.095 11.600 1.00 88.88 160 GLY A N 1
ATOM 1281 C CA . GLY A 1 160 ? 6.341 -1.321 12.302 1.00 88.88 160 GLY A CA 1
ATOM 1282 C C . GLY A 1 160 ? 6.631 -1.863 13.692 1.00 88.88 160 GLY A C 1
ATOM 1283 O O . GLY A 1 160 ? 7.719 -2.386 13.944 1.00 88.88 160 GLY A O 1
ATOM 1284 N N . THR A 1 161 ? 5.657 -1.728 14.581 1.00 89.06 161 THR A N 1
ATOM 1285 C CA . THR A 1 161 ? 5.716 -2.276 15.934 1.00 89.06 161 THR A CA 1
ATOM 1286 C C . THR A 1 161 ? 4.599 -3.293 16.070 1.00 89.06 161 THR A C 1
ATOM 1288 O O . THR A 1 161 ? 3.437 -2.957 15.860 1.00 89.06 161 THR A O 1
ATOM 1291 N N . VAL A 1 162 ? 4.948 -4.528 16.424 1.00 89.00 162 VAL A N 1
ATOM 1292 C CA . VAL A 1 162 ? 3.961 -5.562 16.750 1.00 89.00 162 VAL A CA 1
ATOM 1293 C C . VAL A 1 162 ? 3.648 -5.460 18.237 1.00 89.00 162 VAL A C 1
ATOM 1295 O O . VAL A 1 162 ? 4.554 -5.502 19.069 1.00 89.00 162 VAL A O 1
ATOM 1298 N N . MET A 1 163 ? 2.368 -5.303 18.563 1.00 85.12 163 MET A N 1
ATOM 1299 C CA . MET A 1 163 ? 1.874 -5.269 19.937 1.00 85.12 163 MET A CA 1
ATOM 1300 C C . MET A 1 163 ? 1.146 -6.570 20.260 1.00 85.12 163 MET A C 1
ATOM 1302 O O . MET A 1 163 ? 0.621 -7.238 19.371 1.00 85.12 163 MET A O 1
ATOM 1306 N N . MET A 1 164 ? 1.122 -6.936 21.540 1.00 83.12 164 MET A N 1
ATOM 1307 C CA . MET A 1 164 ? 0.345 -8.090 21.984 1.00 83.12 164 MET A CA 1
ATOM 1308 C C . MET A 1 164 ? -1.153 -7.795 21.847 1.00 83.12 164 MET A C 1
ATOM 1310 O O . MET A 1 164 ? -1.571 -6.673 22.146 1.00 83.12 164 MET A O 1
ATOM 1314 N N . PRO A 1 165 ? -1.964 -8.780 21.423 1.00 77.12 165 PRO A N 1
ATOM 1315 C CA . PRO A 1 165 ? -3.393 -8.578 21.261 1.00 77.12 165 PRO A CA 1
ATOM 1316 C C . PRO A 1 165 ? -4.057 -8.305 22.611 1.00 77.12 165 PRO A C 1
ATOM 1318 O O . PRO A 1 165 ? -3.668 -8.851 23.649 1.00 77.12 165 PRO A O 1
ATOM 1321 N N . ILE A 1 166 ? -5.106 -7.489 22.586 1.00 75.75 166 ILE A N 1
ATOM 1322 C CA . ILE A 1 166 ? -5.997 -7.313 23.731 1.00 75.75 166 ILE A CA 1
ATOM 1323 C C . ILE A 1 166 ? -6.779 -8.620 23.910 1.00 75.75 166 ILE A C 1
ATOM 1325 O O . ILE A 1 166 ? -7.278 -9.190 22.941 1.00 75.75 166 ILE A O 1
ATOM 1329 N N . VAL A 1 167 ? -6.878 -9.122 25.143 1.00 75.19 167 VAL A N 1
ATOM 1330 C CA . VAL A 1 167 ? -7.631 -10.352 25.432 1.00 75.19 167 VAL A CA 1
ATOM 1331 C C . VAL A 1 167 ? -9.120 -10.085 25.202 1.00 75.19 167 VAL A C 1
ATOM 1333 O O . VAL A 1 167 ? -9.748 -9.373 25.982 1.00 75.19 167 VAL A O 1
ATOM 1336 N N . LYS A 1 168 ? -9.682 -10.664 24.136 1.00 77.62 168 LYS A N 1
ATOM 1337 C CA . LYS A 1 168 ? -11.104 -10.547 23.778 1.00 77.62 168 LYS A CA 1
ATOM 1338 C C . LYS A 1 168 ? -11.831 -11.850 24.106 1.00 77.62 168 LYS A C 1
ATOM 1340 O O . LYS A 1 168 ? -11.354 -12.929 23.762 1.00 77.62 168 LYS A O 1
ATOM 1345 N N . SER A 1 169 ? -12.987 -11.768 24.767 1.00 82.25 169 SER A N 1
ATOM 1346 C CA . SER A 1 169 ? -13.877 -12.926 24.913 1.00 82.25 169 SER A CA 1
ATOM 1347 C C . SER A 1 169 ? -14.621 -13.192 23.600 1.00 82.25 169 SER A C 1
ATOM 1349 O O . SER A 1 169 ? -14.893 -12.261 22.845 1.00 82.25 169 SER A O 1
ATOM 1351 N N . GLU A 1 170 ? -15.056 -14.432 23.350 1.00 80.44 170 GLU A N 1
ATOM 1352 C CA . GLU A 1 170 ? -15.936 -14.752 22.209 1.00 80.44 170 GLU A CA 1
ATOM 1353 C C . GLU A 1 170 ? -17.193 -13.871 22.178 1.00 80.44 170 GLU A C 1
ATOM 1355 O O . GLU A 1 170 ? -17.642 -13.442 21.116 1.00 80.44 170 GLU A O 1
ATOM 1360 N N . LYS A 1 171 ? -17.741 -13.536 23.354 1.00 82.38 171 LYS A N 1
ATOM 1361 C CA . LYS A 1 171 ? -18.895 -12.632 23.459 1.00 82.38 171 LYS A CA 1
ATOM 1362 C C . LYS A 1 171 ? -18.572 -11.221 22.970 1.00 82.38 171 LYS A C 1
ATOM 1364 O O . LYS A 1 171 ? -19.423 -10.591 22.345 1.00 82.38 171 LYS A O 1
ATOM 1369 N N . ASP A 1 172 ? -17.361 -10.743 23.240 1.00 78.88 172 ASP A N 1
ATOM 1370 C CA . ASP A 1 172 ? -16.912 -9.412 22.829 1.00 78.88 172 ASP A CA 1
ATOM 1371 C C . ASP A 1 172 ? -16.680 -9.365 21.318 1.00 78.88 172 ASP A C 1
ATOM 1373 O O . ASP A 1 172 ? -17.072 -8.398 20.669 1.00 78.88 172 ASP A O 1
ATOM 1377 N N . LEU A 1 173 ? -16.139 -10.442 20.736 1.00 80.31 173 LEU A N 1
ATOM 1378 C CA . LEU A 1 173 ? -15.968 -10.572 19.287 1.00 80.31 173 LEU A CA 1
ATOM 1379 C C . LEU A 1 173 ? -17.311 -10.522 18.547 1.00 80.31 173 LEU A C 1
ATOM 1381 O O . LEU A 1 173 ? -17.465 -9.739 17.609 1.00 80.31 173 LEU A O 1
ATOM 1385 N N . ILE A 1 174 ? -18.305 -11.296 18.998 1.00 83.62 174 ILE A N 1
ATOM 1386 C CA . ILE A 1 174 ? -19.649 -11.303 18.393 1.00 83.62 174 ILE A CA 1
ATOM 1387 C C . ILE A 1 174 ? -20.297 -9.919 18.513 1.00 83.62 174 ILE A C 1
ATOM 1389 O O . ILE A 1 174 ? -20.874 -9.410 17.551 1.00 83.62 174 ILE A O 1
ATOM 1393 N N . LYS A 1 175 ? -20.179 -9.285 19.685 1.00 83.31 175 LYS A N 1
ATOM 1394 C CA . LYS A 1 175 ? -20.725 -7.946 19.915 1.00 83.31 175 LYS A CA 1
ATOM 1395 C C . LYS A 1 175 ? -20.064 -6.906 19.006 1.00 83.31 175 LYS A C 1
ATOM 1397 O O . LYS A 1 175 ? -20.772 -6.103 18.406 1.00 83.31 175 LYS A O 1
ATOM 1402 N N . ASN A 1 176 ? -18.740 -6.939 18.859 1.00 79.88 176 ASN A N 1
ATOM 1403 C CA . ASN A 1 176 ? -18.005 -6.020 17.987 1.00 79.88 176 ASN A CA 1
ATOM 1404 C C . ASN A 1 176 ? -18.410 -6.175 16.517 1.00 79.88 176 ASN A C 1
ATOM 1406 O O . ASN A 1 176 ? -18.617 -5.174 15.831 1.00 79.88 176 ASN A O 1
ATOM 1410 N N . GLN A 1 177 ? -18.595 -7.410 16.044 1.00 81.19 177 GLN A N 1
ATOM 1411 C CA . GLN A 1 177 ? -19.088 -7.661 14.688 1.00 81.19 177 GLN A CA 1
ATOM 1412 C C . GLN A 1 177 ? -20.487 -7.072 14.476 1.00 81.19 177 GLN A C 1
ATOM 1414 O O . GLN A 1 177 ? -20.708 -6.360 13.499 1.00 81.19 177 GLN A O 1
ATOM 1419 N N . GLN A 1 178 ? -21.414 -7.294 15.412 1.00 84.31 178 GLN A N 1
ATOM 1420 C CA . GLN A 1 178 ? -22.772 -6.744 15.328 1.00 84.31 178 GLN A CA 1
ATOM 1421 C C . GLN A 1 178 ? -22.783 -5.212 15.326 1.00 84.31 178 GLN A C 1
ATOM 1423 O O . GLN A 1 178 ? -23.486 -4.602 14.522 1.00 84.31 178 GLN A O 1
ATOM 1428 N N . VAL A 1 179 ? -21.981 -4.580 16.188 1.00 82.31 179 VAL A N 1
ATOM 1429 C CA . VAL A 1 179 ? -21.859 -3.115 16.246 1.00 82.31 179 VAL A CA 1
ATOM 1430 C C . VAL A 1 179 ? -21.297 -2.560 14.934 1.00 82.31 179 VAL A C 1
ATOM 1432 O O . VAL A 1 179 ? -21.836 -1.589 14.408 1.00 82.31 179 VAL A O 1
ATOM 1435 N N . SER A 1 180 ? -20.274 -3.199 14.361 1.00 80.00 180 SER A N 1
ATOM 1436 C CA . SER A 1 180 ? -19.690 -2.791 13.075 1.00 80.00 180 SER A CA 1
ATOM 1437 C C . SER A 1 180 ? -20.683 -2.924 11.909 1.00 80.00 180 SER A C 1
ATOM 1439 O O . SER A 1 180 ? -20.825 -2.015 11.083 1.00 80.00 180 SER A O 1
ATOM 1441 N N . MET A 1 181 ? -21.453 -4.018 11.871 1.00 83.38 181 MET A N 1
ATOM 1442 C CA . MET A 1 181 ? -22.506 -4.219 10.867 1.00 83.38 181 MET A CA 1
ATOM 1443 C C . MET A 1 181 ? -23.634 -3.187 10.999 1.00 83.38 181 MET A C 1
ATOM 1445 O O . MET A 1 181 ? -24.060 -2.615 10.000 1.00 83.38 181 MET A O 1
ATOM 1449 N N . ASN A 1 182 ? -24.081 -2.884 12.219 1.00 85.00 182 ASN A N 1
ATOM 1450 C CA . ASN A 1 182 ? -25.108 -1.862 12.436 1.00 85.00 182 ASN A CA 1
ATOM 1451 C C . ASN A 1 182 ? -24.600 -0.463 12.047 1.00 85.00 182 ASN A C 1
ATOM 1453 O O . ASN A 1 182 ? -25.300 0.276 11.355 1.00 85.00 182 ASN A O 1
ATOM 1457 N N . ARG A 1 183 ? -23.360 -0.113 12.421 1.00 83.25 183 ARG A N 1
ATOM 1458 C CA . ARG A 1 183 ? -22.750 1.182 12.075 1.00 83.25 183 ARG A CA 1
ATOM 1459 C C . ARG A 1 183 ? -22.622 1.358 10.560 1.00 83.25 183 ARG A C 1
ATOM 1461 O O . ARG A 1 183 ? -22.967 2.412 10.036 1.00 83.25 183 ARG A O 1
ATOM 1468 N N . SER A 1 184 ? -22.184 0.325 9.841 1.00 82.75 184 SER A N 1
ATOM 1469 C CA . SER A 1 184 ? -22.077 0.366 8.374 1.00 82.75 184 SER A CA 1
ATOM 1470 C C . SER A 1 184 ? -23.439 0.466 7.675 1.00 82.75 184 SER A C 1
ATOM 1472 O O . SER A 1 184 ? -23.560 1.167 6.669 1.00 82.75 184 SER A O 1
ATOM 1474 N N . GLN A 1 185 ? -24.490 -0.160 8.212 1.00 85.50 185 GLN A N 1
ATOM 1475 C CA . GLN A 1 185 ? -25.857 0.013 7.707 1.00 85.50 185 GLN A CA 1
ATOM 1476 C C . GLN A 1 185 ? -26.365 1.448 7.895 1.00 85.50 185 GLN A C 1
ATOM 1478 O O . GLN A 1 185 ? -26.889 2.033 6.945 1.00 85.50 185 GLN A O 1
ATOM 1483 N N . LEU A 1 186 ? -26.159 2.035 9.078 1.00 85.81 186 LEU A N 1
ATOM 1484 C CA . LEU A 1 186 ? -26.547 3.419 9.364 1.00 85.81 186 LEU A CA 1
ATOM 1485 C C . LEU A 1 186 ? -25.790 4.418 8.481 1.00 85.81 186 LEU A C 1
ATOM 1487 O O . LEU A 1 186 ? -26.406 5.320 7.921 1.00 85.81 186 LEU A O 1
ATOM 1491 N N . LEU A 1 187 ? -24.483 4.226 8.273 1.00 84.44 187 LEU A N 1
ATOM 1492 C CA . LEU A 1 187 ? -23.682 5.068 7.372 1.00 84.44 187 LEU A CA 1
ATOM 1493 C C . LEU A 1 187 ? -24.195 5.020 5.927 1.00 84.44 187 LEU A C 1
ATOM 1495 O O . LEU A 1 187 ? -24.292 6.050 5.256 1.00 84.44 187 LEU A O 1
ATOM 1499 N N . ASN A 1 188 ? -24.576 3.834 5.453 1.00 84.44 188 ASN A N 1
ATOM 1500 C CA . ASN A 1 188 ? -25.166 3.664 4.128 1.00 84.44 188 ASN A CA 1
ATOM 1501 C C . ASN A 1 188 ? -26.535 4.346 3.994 1.00 84.44 188 ASN A C 1
ATOM 1503 O O . ASN A 1 188 ? -26.832 4.917 2.943 1.00 84.44 188 ASN A O 1
ATOM 1507 N N . ALA A 1 189 ? -27.369 4.299 5.036 1.00 86.38 189 ALA A N 1
ATOM 1508 C CA . ALA A 1 189 ? -28.644 5.013 5.069 1.00 86.38 189 ALA A CA 1
ATOM 1509 C C . ALA A 1 189 ? -28.434 6.538 5.096 1.00 86.38 189 ALA A C 1
ATOM 1511 O O . ALA A 1 189 ? -29.059 7.260 4.319 1.00 86.38 189 ALA A O 1
ATOM 1512 N N . ALA A 1 190 ? -27.470 7.019 5.885 1.00 85.94 190 ALA A N 1
ATOM 1513 C CA . ALA A 1 190 ? -27.106 8.430 5.950 1.00 85.94 190 ALA A CA 1
ATOM 1514 C C . ALA A 1 190 ? -26.607 8.972 4.595 1.00 85.94 190 ALA A C 1
ATOM 1516 O O . ALA A 1 190 ? -27.040 10.044 4.175 1.00 85.94 190 ALA A O 1
ATOM 1517 N N . ARG A 1 191 ? -25.791 8.213 3.836 1.00 80.69 191 ARG A N 1
ATOM 1518 C CA . ARG A 1 191 ? -25.388 8.594 2.458 1.00 80.69 191 ARG A CA 1
ATOM 1519 C C . ARG A 1 191 ? -26.576 8.748 1.502 1.00 80.69 191 ARG A C 1
ATOM 1521 O O . ARG A 1 191 ? -26.486 9.512 0.546 1.00 80.69 191 ARG A O 1
ATOM 1528 N N . LYS A 1 192 ? -27.679 8.032 1.744 1.00 86.81 192 LYS A N 1
ATOM 1529 C CA . LYS A 1 192 ? -28.920 8.132 0.957 1.00 86.81 192 LYS A CA 1
ATOM 1530 C C . LYS A 1 192 ? -29.824 9.291 1.399 1.00 86.81 192 LYS A C 1
ATOM 1532 O O . LYS A 1 192 ? -30.872 9.483 0.789 1.00 86.81 192 LYS A O 1
ATOM 1537 N N . GLY A 1 193 ? -29.417 10.062 2.411 1.00 86.06 193 GLY A N 1
ATOM 1538 C CA . GLY A 1 193 ? -30.162 11.209 2.932 1.00 86.06 193 GLY A CA 1
ATOM 1539 C C . GLY A 1 193 ? -31.210 10.857 3.990 1.00 86.06 193 GLY A C 1
ATOM 1540 O O . GLY A 1 193 ? -32.146 11.628 4.174 1.00 86.06 193 GLY A O 1
ATOM 1541 N N . ASP A 1 194 ? -31.093 9.706 4.660 1.00 91.56 194 ASP A N 1
ATOM 1542 C CA . ASP A 1 194 ? -31.984 9.338 5.766 1.00 91.56 194 ASP A CA 1
ATOM 1543 C C . ASP A 1 194 ? -31.660 10.159 7.026 1.00 91.56 194 ASP A C 1
ATOM 1545 O O . ASP A 1 194 ? -30.638 9.946 7.682 1.00 91.56 194 ASP A O 1
ATOM 1549 N N . GLU A 1 195 ? -32.542 11.099 7.364 1.00 90.44 195 GLU A N 1
ATOM 1550 C CA . GLU A 1 195 ? -32.407 11.991 8.520 1.00 90.44 195 GLU A CA 1
ATOM 1551 C C . GLU A 1 195 ? -32.358 11.224 9.851 1.00 90.44 195 GLU A C 1
ATOM 1553 O O . GLU A 1 195 ? -31.555 11.552 10.721 1.00 90.44 195 GLU A O 1
ATOM 1558 N N . SER A 1 196 ? -33.120 10.133 9.981 1.00 89.50 196 SER A N 1
ATOM 1559 C CA . SER A 1 196 ? -33.155 9.328 11.210 1.00 89.50 196 SER A CA 1
ATOM 1560 C C . SER A 1 196 ? -31.835 8.591 11.465 1.00 89.50 196 SER A C 1
ATOM 1562 O O . SER A 1 196 ? -31.383 8.462 12.609 1.00 89.50 196 SER A O 1
ATOM 1564 N N . ALA A 1 197 ? -31.177 8.150 10.389 1.00 88.19 197 ALA A N 1
ATOM 1565 C CA . ALA A 1 197 ? -29.858 7.535 10.456 1.00 88.19 197 ALA A CA 1
ATOM 1566 C C . ALA A 1 197 ? -28.775 8.565 10.806 1.00 88.19 197 ALA A C 1
ATOM 1568 O O . ALA A 1 197 ? -27.870 8.255 11.582 1.00 88.19 197 ALA A O 1
ATOM 1569 N N . ILE A 1 198 ? -28.884 9.789 10.275 1.00 88.38 198 ILE A N 1
ATOM 1570 C CA . ILE A 1 198 ? -27.981 10.901 10.599 1.00 88.38 198 ILE A CA 1
ATOM 1571 C C . ILE A 1 198 ? -28.096 11.260 12.084 1.00 88.38 198 ILE A C 1
ATOM 1573 O O . ILE A 1 198 ? -27.079 11.308 12.771 1.00 88.38 198 ILE A O 1
ATOM 1577 N N . GLU A 1 199 ? -29.312 11.445 12.603 1.00 90.44 199 GLU A N 1
ATOM 1578 C CA . GLU A 1 199 ? -29.534 11.738 14.024 1.00 90.44 199 GLU A CA 1
ATOM 1579 C C . GLU A 1 199 ? -28.955 10.639 14.924 1.00 90.44 199 GLU A C 1
ATOM 1581 O O . GLU A 1 199 ? -28.193 10.931 15.848 1.00 90.44 199 GLU A O 1
ATOM 1586 N N . SER A 1 200 ? -29.238 9.372 14.608 1.00 89.19 200 SER A N 1
ATOM 1587 C CA . SER A 1 200 ? -28.737 8.230 15.382 1.00 89.19 200 SER A CA 1
ATOM 1588 C C . SER A 1 200 ? -27.205 8.182 15.409 1.00 89.19 200 SER A C 1
ATOM 1590 O O . SER A 1 200 ? -26.617 8.064 16.481 1.00 89.19 200 SER A O 1
ATOM 1592 N N . LEU A 1 201 ? -26.547 8.357 14.254 1.00 88.06 201 LEU A N 1
ATOM 1593 C CA . LEU A 1 201 ? -25.082 8.418 14.172 1.00 88.06 201 LEU A CA 1
ATOM 1594 C C . LEU A 1 201 ? -24.504 9.583 14.985 1.00 88.06 201 LEU A C 1
ATOM 1596 O O . LEU A 1 201 ? -23.491 9.412 15.660 1.00 88.06 201 LEU A O 1
ATOM 1600 N N . THR A 1 202 ? -25.143 10.758 14.957 1.00 88.69 202 THR A N 1
ATOM 1601 C CA . THR A 1 202 ? -24.648 11.924 15.708 1.00 88.69 202 THR A CA 1
ATOM 1602 C C . THR A 1 202 ? -24.742 11.739 17.220 1.00 88.69 202 THR A C 1
ATOM 1604 O O . THR A 1 202 ? -23.820 12.137 17.934 1.00 88.69 202 THR A O 1
ATOM 1607 N N . LEU A 1 203 ? -25.815 11.117 17.718 1.00 89.81 203 LEU A N 1
ATOM 1608 C CA . LEU A 1 203 ? -25.969 10.812 19.142 1.00 89.81 203 LEU A CA 1
ATOM 1609 C C . LEU A 1 203 ? -24.934 9.775 19.596 1.00 89.81 203 LEU A C 1
ATOM 1611 O O . LEU A 1 203 ? -24.249 9.995 20.598 1.00 89.81 203 LEU A O 1
ATOM 1615 N N . ASP A 1 204 ? -24.752 8.707 18.816 1.00 87.56 204 ASP A N 1
ATOM 1616 C CA . ASP A 1 204 ? -23.759 7.666 19.094 1.00 87.56 204 ASP A CA 1
ATOM 1617 C C . ASP A 1 204 ? -22.327 8.224 19.121 1.00 87.56 204 ASP A C 1
ATOM 1619 O O . ASP A 1 204 ? -21.531 7.883 20.005 1.00 87.56 204 ASP A O 1
ATOM 1623 N N . ASP A 1 205 ? -21.979 9.107 18.181 1.00 87.75 205 ASP A N 1
ATOM 1624 C CA . ASP A 1 205 ? -20.655 9.729 18.134 1.00 87.75 205 ASP A CA 1
ATOM 1625 C C . ASP A 1 205 ? -20.446 10.717 19.307 1.00 87.75 205 ASP A C 1
ATOM 1627 O O . ASP A 1 205 ? -19.344 10.766 19.865 1.00 87.75 205 ASP A O 1
ATOM 1631 N N . MET A 1 206 ? -21.480 11.446 19.759 1.00 89.62 206 MET A N 1
ATOM 1632 C CA . MET A 1 206 ? -21.402 12.300 20.962 1.00 89.62 206 MET A CA 1
ATOM 1633 C C . MET A 1 206 ? -21.141 11.490 22.239 1.00 89.62 206 MET A C 1
ATOM 1635 O O . MET A 1 206 ? -20.282 11.860 23.056 1.00 89.62 206 MET A O 1
ATOM 1639 N N . ASP A 1 207 ? -21.847 10.372 22.409 1.00 89.31 207 ASP A N 1
ATOM 1640 C CA . ASP A 1 207 ? -21.659 9.471 23.547 1.00 89.31 207 ASP A CA 1
ATOM 1641 C C . ASP A 1 207 ? -20.265 8.836 23.516 1.00 89.31 207 ASP A C 1
ATOM 1643 O O . ASP A 1 207 ? -19.538 8.848 24.519 1.00 89.31 207 ASP A O 1
ATOM 1647 N N . THR A 1 208 ? -19.843 8.364 22.342 1.00 86.69 208 THR A N 1
ATOM 1648 C CA . THR A 1 208 ? -18.521 7.766 22.126 1.00 86.69 208 THR A CA 1
ATOM 1649 C C . THR A 1 208 ? -17.406 8.761 22.444 1.00 86.69 208 THR A C 1
ATOM 1651 O O . THR A 1 208 ? -16.498 8.443 23.218 1.00 86.69 208 THR A O 1
ATOM 1654 N N . TYR A 1 209 ? -17.497 9.994 21.938 1.00 87.31 209 TYR A N 1
ATOM 1655 C CA . TYR A 1 209 ? -16.525 11.052 22.220 1.00 87.31 209 TYR A CA 1
ATOM 1656 C C . TYR A 1 209 ? -16.413 11.341 23.722 1.00 87.31 209 TYR A C 1
ATOM 1658 O O . TYR A 1 209 ? -15.311 11.443 24.270 1.00 87.31 209 TYR A O 1
ATOM 1666 N N . THR A 1 210 ? -17.549 11.413 24.417 1.00 88.12 210 THR A N 1
ATOM 1667 C CA . THR A 1 210 ? -17.588 11.682 25.860 1.00 88.12 210 THR A CA 1
ATOM 1668 C C . THR A 1 210 ? -16.938 10.556 26.670 1.00 88.12 210 THR A C 1
ATOM 1670 O O . THR A 1 210 ? -16.216 10.819 27.639 1.00 88.12 210 THR A O 1
ATOM 1673 N N . ILE A 1 211 ? -17.171 9.298 26.286 1.00 87.50 211 ILE A N 1
ATOM 1674 C CA . ILE A 1 211 ? -16.565 8.125 26.931 1.00 87.50 211 ILE A CA 1
ATOM 1675 C C . ILE A 1 211 ? -15.051 8.108 26.689 1.00 87.50 211 ILE A C 1
ATOM 1677 O O . ILE A 1 211 ? -14.283 7.973 27.645 1.00 87.50 211 ILE A O 1
ATOM 1681 N N . ILE A 1 212 ? -14.622 8.289 25.437 1.00 86.88 212 ILE A N 1
ATOM 1682 C CA . ILE A 1 212 ? -13.207 8.277 25.047 1.00 86.88 212 ILE A CA 1
ATOM 1683 C C . ILE A 1 212 ? -12.445 9.408 25.745 1.00 86.88 212 ILE A C 1
ATOM 1685 O O . ILE A 1 212 ? -11.395 9.161 26.335 1.00 86.88 212 ILE A O 1
ATOM 1689 N N . SER A 1 213 ? -12.995 10.626 25.768 1.00 86.44 213 SER A N 1
ATOM 1690 C CA . SER A 1 213 ? -12.356 11.782 26.409 1.00 86.44 213 SER A CA 1
ATOM 1691 C C . SER A 1 213 ? -12.078 11.549 27.900 1.00 86.44 213 SER A C 1
ATOM 1693 O O . SER A 1 213 ? -11.013 11.917 28.398 1.00 86.44 213 SER A O 1
ATOM 1695 N N . LYS A 1 214 ? -12.991 10.876 28.614 1.00 88.00 214 LYS A N 1
ATOM 1696 C CA . LYS A 1 214 ? -12.795 10.525 30.030 1.00 88.00 214 LYS A CA 1
ATOM 1697 C C . LYS A 1 214 ? -11.757 9.421 30.231 1.00 88.00 214 LYS A C 1
ATOM 1699 O O . LYS A 1 214 ? -11.059 9.438 31.245 1.00 88.00 214 LYS A O 1
ATOM 1704 N N . ARG A 1 215 ? -11.674 8.455 29.310 1.00 87.12 215 ARG A N 1
ATOM 1705 C CA . ARG A 1 215 ? -10.749 7.317 29.416 1.00 87.12 215 ARG A CA 1
ATOM 1706 C C . ARG A 1 215 ? -9.321 7.665 29.016 1.00 87.12 215 ARG A C 1
ATOM 1708 O O . ARG A 1 215 ? -8.412 7.267 29.731 1.00 87.12 215 ARG A O 1
ATOM 1715 N N . ILE A 1 216 ? -9.118 8.482 27.980 1.00 88.88 216 ILE A N 1
ATOM 1716 C CA . ILE A 1 216 ? -7.782 8.918 27.520 1.00 88.88 216 ILE A CA 1
ATOM 1717 C C . ILE A 1 216 ? -6.959 9.577 28.639 1.00 88.88 216 ILE A C 1
ATOM 1719 O O . ILE A 1 216 ? -5.737 9.502 28.643 1.00 88.88 216 ILE A O 1
ATOM 1723 N N . GLN A 1 217 ? -7.605 10.218 29.617 1.00 85.56 217 GLN A N 1
ATOM 1724 C CA . GLN A 1 217 ? -6.900 10.833 30.748 1.00 85.56 217 GLN A CA 1
ATOM 1725 C C . GLN A 1 217 ? -6.325 9.817 31.750 1.00 85.56 217 GLN A C 1
ATOM 1727 O O . GLN A 1 217 ? -5.490 10.186 32.573 1.00 85.56 217 GLN A O 1
ATOM 1732 N N . LYS A 1 218 ? -6.810 8.570 31.739 1.00 85.50 218 LYS A N 1
ATOM 1733 C CA . LYS A 1 218 ? -6.491 7.537 32.738 1.00 85.50 218 LYS A CA 1
ATOM 1734 C C . LYS A 1 218 ? -5.853 6.284 32.140 1.00 85.50 218 LYS A C 1
ATOM 1736 O O . LYS A 1 218 ? -5.139 5.586 32.851 1.00 85.50 218 LYS A O 1
ATOM 1741 N N . GLU A 1 219 ? -6.144 5.992 30.880 1.00 84.69 219 GLU A N 1
ATOM 1742 C CA . GLU A 1 219 ? -5.765 4.772 30.168 1.00 84.69 219 GLU A CA 1
ATOM 1743 C C . GLU A 1 219 ? -4.896 5.124 28.953 1.00 84.69 219 GLU A C 1
ATOM 1745 O O . GLU A 1 219 ? -5.020 6.209 28.383 1.00 84.69 219 GLU A O 1
ATOM 1750 N N . ASP A 1 220 ? -4.013 4.205 28.558 1.00 81.56 220 ASP A N 1
ATOM 1751 C CA . ASP A 1 220 ? -3.188 4.365 27.358 1.00 81.56 220 ASP A CA 1
ATOM 1752 C C . ASP A 1 220 ? -4.050 4.265 26.089 1.00 81.56 220 ASP A C 1
ATOM 1754 O O . ASP A 1 220 ? -4.955 3.434 25.993 1.00 81.56 220 ASP A O 1
ATOM 1758 N N . VAL A 1 221 ? -3.741 5.084 25.083 1.00 80.06 221 VAL A N 1
ATOM 1759 C CA . VAL A 1 221 ? -4.461 5.142 23.805 1.00 80.06 221 VAL A CA 1
ATOM 1760 C C . VAL A 1 221 ? -4.435 3.786 23.098 1.00 80.06 221 VAL A C 1
ATOM 1762 O O . VAL A 1 221 ? -5.462 3.355 22.576 1.00 80.06 221 VAL A O 1
ATOM 1765 N N . PHE A 1 222 ? -3.311 3.063 23.150 1.00 78.06 222 PHE A N 1
ATOM 1766 C CA . PHE A 1 222 ? -3.196 1.727 22.548 1.00 78.06 222 PHE A CA 1
ATOM 1767 C C . PHE A 1 222 ? -3.985 0.640 23.291 1.00 78.06 222 PHE A C 1
ATOM 1769 O O . PHE A 1 222 ? -4.165 -0.451 22.766 1.00 78.06 222 PHE A O 1
ATOM 1776 N N . SER A 1 223 ? -4.473 0.927 24.502 1.00 78.38 223 SER A N 1
ATOM 1777 C CA . SER A 1 223 ? -5.405 0.047 25.224 1.00 78.38 223 SER A CA 1
ATOM 1778 C C . SER A 1 223 ? -6.871 0.358 24.901 1.00 78.38 223 SER A C 1
ATOM 1780 O O . SER A 1 223 ? -7.752 -0.447 25.193 1.00 78.38 223 SER A O 1
ATOM 1782 N N . LEU A 1 224 ? -7.136 1.532 24.322 1.00 77.88 224 LEU A N 1
ATOM 1783 C CA . LEU A 1 224 ? -8.477 2.018 23.997 1.00 77.88 224 LEU A CA 1
ATOM 1784 C C . LEU A 1 224 ? -8.876 1.746 22.549 1.00 77.88 224 LEU A C 1
ATOM 1786 O O . LEU A 1 224 ? -10.066 1.607 22.265 1.00 77.88 224 LEU A O 1
ATOM 1790 N N . VAL A 1 225 ? -7.902 1.719 21.640 1.00 77.94 225 VAL A N 1
ATOM 1791 C CA . VAL A 1 225 ? -8.133 1.621 20.199 1.00 77.94 225 VAL A CA 1
ATOM 1792 C C . VAL A 1 225 ? -7.617 0.283 19.686 1.00 77.94 225 VAL A C 1
ATOM 1794 O O . VAL A 1 225 ? -6.430 -0.005 19.786 1.00 77.94 225 VAL A O 1
ATOM 1797 N N . ASP A 1 226 ? -8.519 -0.504 19.101 1.00 78.25 226 ASP A N 1
ATOM 1798 C CA . ASP A 1 226 ? -8.188 -1.783 18.462 1.00 78.25 226 ASP A CA 1
ATOM 1799 C C . ASP A 1 226 ? -7.538 -1.584 17.084 1.00 78.25 226 ASP A C 1
ATOM 1801 O O . ASP A 1 226 ? -6.538 -2.220 16.760 1.00 78.25 226 ASP A O 1
ATOM 1805 N N . THR A 1 227 ? -8.112 -0.703 16.260 1.00 84.81 227 THR A N 1
ATOM 1806 C CA . THR A 1 227 ? -7.675 -0.462 14.880 1.00 84.81 227 THR A CA 1
ATOM 1807 C C . THR A 1 227 ? -7.844 1.002 14.503 1.00 84.81 227 THR A C 1
ATOM 1809 O O . THR A 1 227 ? -8.842 1.619 14.878 1.00 84.81 227 THR A O 1
ATOM 1812 N N . TYR A 1 228 ? -6.925 1.551 13.712 1.00 86.44 228 TYR A N 1
ATOM 1813 C CA . TYR A 1 228 ? -7.100 2.858 13.084 1.00 86.44 228 TYR A CA 1
ATOM 1814 C C . TYR A 1 228 ? -6.424 2.904 11.716 1.00 86.44 228 TYR A C 1
ATOM 1816 O O . TYR A 1 228 ? -5.459 2.188 11.452 1.00 86.44 228 TYR A O 1
ATOM 1824 N N . PHE A 1 229 ? -6.917 3.795 10.865 1.00 87.38 229 PHE A N 1
ATOM 1825 C CA . PHE A 1 229 ? -6.342 4.079 9.561 1.00 87.38 229 PHE A CA 1
ATOM 1826 C C . PHE A 1 229 ? -6.370 5.594 9.358 1.00 87.38 229 PHE A C 1
ATOM 1828 O O . PHE A 1 229 ? -7.443 6.187 9.277 1.00 87.38 229 PHE A O 1
ATOM 1835 N N . MET A 1 230 ? -5.205 6.244 9.355 1.00 86.94 230 MET A N 1
ATOM 1836 C CA . MET A 1 230 ? -5.114 7.708 9.314 1.00 86.94 230 MET A CA 1
ATOM 1837 C C . MET A 1 230 ? -4.059 8.181 8.315 1.00 86.94 230 MET A C 1
ATOM 1839 O O . MET A 1 230 ? -2.983 7.582 8.257 1.00 86.94 230 MET A O 1
ATOM 1843 N N . PRO A 1 231 ? -4.316 9.263 7.558 1.00 87.44 231 PRO A N 1
ATOM 1844 C CA . PRO A 1 231 ? -3.296 9.871 6.714 1.00 87.44 231 PRO A CA 1
ATOM 1845 C C . PRO A 1 231 ? -2.134 10.364 7.580 1.00 87.44 231 PRO A C 1
ATOM 1847 O O . PRO A 1 231 ? -2.331 10.896 8.676 1.00 87.44 231 PRO A O 1
ATOM 1850 N N . TYR A 1 232 ? -0.913 10.166 7.100 1.00 85.31 232 TYR A N 1
ATOM 1851 C CA . TYR A 1 232 ? 0.300 10.491 7.835 1.00 85.31 232 TYR A CA 1
ATOM 1852 C C . TYR A 1 232 ? 1.341 11.099 6.906 1.00 85.31 232 TYR A C 1
ATOM 1854 O O . TYR A 1 232 ? 1.669 10.517 5.887 1.00 85.31 232 TYR A O 1
ATOM 1862 N N . GLY A 1 233 ? 1.941 12.220 7.299 1.00 82.88 233 GLY A N 1
ATOM 1863 C CA . GLY A 1 233 ? 3.011 12.848 6.527 1.00 82.88 233 GLY A CA 1
ATOM 1864 C C . GLY A 1 233 ? 2.512 13.904 5.543 1.00 82.88 233 GLY A C 1
ATOM 1865 O O . GLY A 1 233 ? 1.472 14.523 5.750 1.00 82.88 233 GLY A O 1
ATOM 1866 N N . VAL A 1 234 ? 3.335 14.177 4.528 1.00 80.81 234 VAL A N 1
ATOM 1867 C CA . VAL A 1 234 ? 3.111 15.255 3.545 1.00 80.81 234 VAL A CA 1
ATOM 1868 C C . VAL A 1 234 ? 2.533 14.713 2.236 1.00 80.81 234 VAL A C 1
ATOM 1870 O O . VAL A 1 234 ? 1.853 15.443 1.521 1.00 80.81 234 VAL A O 1
ATOM 1873 N N . GLU A 1 235 ? 2.806 13.447 1.918 1.00 82.06 235 GLU A N 1
ATOM 1874 C CA . GLU A 1 235 ? 2.322 12.798 0.700 1.00 82.06 235 GLU A CA 1
ATOM 1875 C C . GLU A 1 235 ? 0.941 12.181 0.948 1.00 82.06 235 GLU A C 1
ATOM 1877 O O . GLU A 1 235 ? 0.666 11.652 2.026 1.00 82.06 235 GLU A O 1
ATOM 1882 N N . CYS A 1 236 ? 0.055 12.278 -0.043 1.00 79.88 236 CYS A N 1
ATOM 1883 C CA . CYS A 1 236 ? -1.346 11.874 0.092 1.00 79.88 236 CYS A CA 1
ATOM 1884 C C . CYS A 1 236 ? -1.553 10.351 0.159 1.00 79.88 236 CYS A C 1
ATOM 1886 O O . CYS A 1 236 ? -2.639 9.911 0.516 1.00 79.88 236 CYS A O 1
ATOM 1888 N N . ASP A 1 237 ? -0.535 9.564 -0.179 1.00 84.25 237 ASP A N 1
ATOM 1889 C CA . ASP A 1 237 ? -0.533 8.099 -0.221 1.00 84.25 237 ASP A CA 1
ATOM 1890 C C . ASP A 1 237 ? 0.123 7.457 1.016 1.00 84.25 237 ASP A C 1
ATOM 1892 O O . ASP A 1 237 ? 0.301 6.238 1.083 1.00 84.25 237 ASP A O 1
ATOM 1896 N N . GLN A 1 238 ? 0.500 8.266 2.008 1.00 89.25 238 GLN A N 1
ATOM 1897 C CA . GLN A 1 238 ? 1.100 7.792 3.247 1.00 89.25 238 GLN A CA 1
ATOM 1898 C C . GLN A 1 238 ? 0.048 7.667 4.352 1.00 89.25 238 GLN A C 1
ATOM 1900 O O . GLN A 1 238 ? -0.653 8.619 4.702 1.00 89.25 238 GLN A O 1
ATOM 1905 N N . TYR A 1 239 ? -0.013 6.479 4.954 1.00 90.38 239 TYR A N 1
ATOM 1906 C CA . TYR A 1 239 ? -0.975 6.151 5.999 1.00 90.38 239 TYR A CA 1
ATOM 1907 C C . TYR A 1 239 ? -0.295 5.519 7.211 1.00 90.38 239 TYR A C 1
ATOM 1909 O O . TYR A 1 239 ? 0.632 4.717 7.090 1.00 90.38 239 TYR A O 1
ATOM 1917 N N . SER A 1 240 ? -0.781 5.878 8.396 1.00 90.44 240 SER A N 1
ATOM 1918 C CA . SER A 1 240 ? -0.502 5.183 9.645 1.00 90.44 240 SER A CA 1
ATOM 1919 C C . SER A 1 240 ? -1.654 4.230 9.932 1.00 90.44 240 SER A C 1
ATOM 1921 O O . SER A 1 240 ? -2.819 4.634 9.929 1.00 90.44 240 SER A O 1
ATOM 1923 N N . ILE A 1 241 ? -1.314 2.962 10.148 1.00 89.56 241 ILE A N 1
ATOM 1924 C CA . ILE A 1 241 ? -2.277 1.874 10.277 1.00 89.56 241 ILE A CA 1
ATOM 1925 C C . ILE A 1 241 ? -1.983 1.122 11.570 1.00 8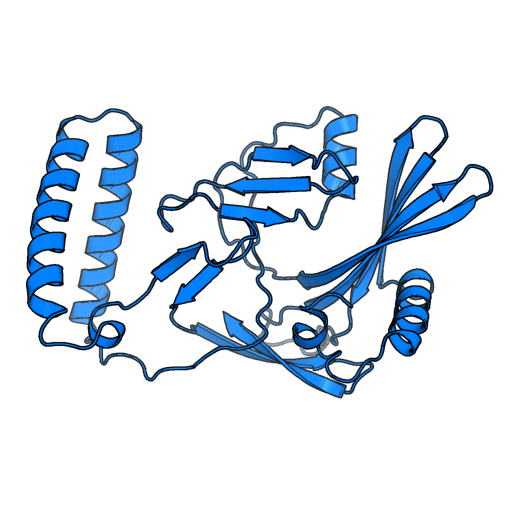9.56 241 ILE A C 1
ATOM 1927 O O . ILE A 1 241 ? -0.852 0.692 11.801 1.00 89.56 241 ILE A O 1
ATOM 1931 N N . LEU A 1 242 ? -3.020 0.940 12.379 1.00 89.38 242 LEU A N 1
ATOM 1932 C CA . LEU A 1 242 ? -3.074 -0.052 13.442 1.00 89.38 242 LEU A CA 1
ATOM 1933 C C . LEU A 1 242 ? -4.129 -1.075 13.050 1.00 89.38 242 LEU A C 1
ATOM 1935 O O . LEU A 1 242 ? -5.294 -0.724 12.858 1.00 89.38 242 LEU A O 1
ATOM 1939 N N . ALA A 1 243 ? -3.708 -2.323 12.912 1.00 87.38 243 ALA A N 1
ATOM 1940 C CA . ALA A 1 243 ? -4.560 -3.418 12.488 1.00 87.38 243 ALA A CA 1
ATOM 1941 C C . ALA A 1 243 ? -4.139 -4.718 13.178 1.00 87.38 243 ALA A C 1
ATOM 1943 O O . ALA A 1 243 ? -3.029 -4.835 13.703 1.00 87.38 243 ALA A O 1
ATOM 1944 N N . GLU A 1 244 ? -5.043 -5.689 13.163 1.00 86.69 244 GLU A N 1
ATOM 1945 C CA . GLU A 1 244 ? -4.777 -7.049 13.613 1.00 86.69 244 GLU A CA 1
ATOM 1946 C C . GLU A 1 244 ? -4.082 -7.832 12.495 1.00 86.69 244 GLU A C 1
ATOM 1948 O O . GLU A 1 244 ? -4.553 -7.832 11.360 1.00 86.69 244 GLU A O 1
ATOM 1953 N N . ILE A 1 245 ? -2.960 -8.481 12.816 1.00 88.94 245 ILE A N 1
ATOM 1954 C CA . ILE A 1 245 ? -2.229 -9.332 11.871 1.00 88.94 245 ILE A CA 1
ATOM 1955 C C . ILE A 1 245 ? -2.909 -10.700 11.855 1.00 88.94 245 ILE A C 1
ATOM 1957 O O . ILE A 1 245 ? -2.903 -11.412 12.859 1.00 88.94 245 ILE A O 1
ATOM 1961 N N . LEU A 1 246 ? -3.476 -11.065 10.712 1.00 85.62 246 LEU A N 1
ATOM 1962 C CA . LEU A 1 246 ? -4.171 -12.327 10.482 1.00 85.62 246 LEU A CA 1
ATOM 1963 C C . LEU A 1 246 ? -3.217 -13.401 9.961 1.00 85.62 246 LEU A C 1
ATOM 1965 O O . LEU A 1 246 ? -3.282 -14.549 10.393 1.00 85.62 246 LEU A O 1
ATOM 1969 N N . GLU A 1 247 ? -2.328 -13.032 9.038 1.00 85.69 247 GLU A N 1
ATOM 1970 C CA . GLU A 1 247 ? -1.335 -13.940 8.459 1.00 85.69 247 GLU A CA 1
ATOM 1971 C C . GLU A 1 247 ? 0.023 -13.252 8.347 1.00 85.69 247 GLU A C 1
ATOM 1973 O O . GLU A 1 247 ? 0.124 -12.050 8.102 1.00 85.69 247 GLU A O 1
ATOM 1978 N N . CYS A 1 248 ? 1.090 -14.031 8.511 1.00 86.00 248 CYS A N 1
ATOM 1979 C CA . CYS A 1 248 ? 2.457 -13.545 8.409 1.00 86.00 248 CYS A CA 1
ATOM 1980 C C . CYS A 1 248 ? 3.300 -14.567 7.650 1.00 86.00 248 CYS A C 1
ATOM 1982 O O . CYS A 1 248 ? 3.530 -15.676 8.130 1.00 86.00 248 CYS A O 1
ATOM 1984 N N . ASN A 1 249 ? 3.757 -14.174 6.464 1.00 85.06 249 ASN A N 1
ATOM 1985 C CA . ASN A 1 249 ? 4.542 -15.006 5.568 1.00 85.06 249 ASN A CA 1
ATOM 1986 C C . ASN A 1 249 ? 5.950 -14.432 5.419 1.00 85.06 249 ASN A C 1
ATOM 1988 O O . ASN A 1 249 ? 6.125 -13.239 5.176 1.00 85.06 249 ASN A O 1
ATOM 1992 N N . LEU A 1 250 ? 6.959 -15.292 5.526 1.00 85.69 250 LEU A N 1
ATOM 1993 C CA . LEU A 1 250 ? 8.346 -14.934 5.248 1.00 85.69 250 LEU A CA 1
ATOM 1994 C C . LEU A 1 250 ? 8.638 -15.172 3.761 1.00 85.69 250 LEU A C 1
ATOM 1996 O O . LEU A 1 250 ? 8.463 -16.284 3.257 1.00 85.69 250 LEU A O 1
ATOM 2000 N N . VAL A 1 251 ? 9.089 -14.134 3.065 1.00 86.38 251 VAL A N 1
ATOM 2001 C CA . VAL A 1 251 ? 9.460 -14.169 1.649 1.00 86.38 251 VAL A CA 1
ATOM 2002 C C . VAL A 1 251 ? 10.929 -13.789 1.520 1.00 86.38 251 VAL A C 1
ATOM 2004 O O . VAL A 1 251 ? 11.368 -12.799 2.095 1.00 86.38 251 VAL A O 1
ATOM 2007 N N . LYS A 1 252 ? 11.701 -14.571 0.766 1.00 86.25 252 LYS A N 1
ATOM 2008 C CA . LYS A 1 252 ? 13.119 -14.302 0.513 1.00 86.25 252 LYS A CA 1
ATOM 2009 C C . LYS A 1 252 ? 13.284 -13.690 -0.875 1.00 86.25 252 LYS A C 1
ATOM 2011 O O . LYS A 1 252 ? 12.706 -14.195 -1.835 1.00 86.25 252 LYS A O 1
ATOM 2016 N N . ASN A 1 253 ? 14.063 -12.617 -0.971 1.00 86.62 253 ASN A N 1
ATOM 2017 C CA . ASN A 1 253 ? 14.439 -12.025 -2.250 1.00 86.62 253 ASN A CA 1
ATOM 2018 C C . ASN A 1 253 ? 15.504 -12.899 -2.937 1.00 86.62 253 ASN A C 1
ATOM 2020 O O . ASN A 1 253 ? 16.531 -13.209 -2.336 1.00 86.62 253 ASN A O 1
ATOM 2024 N N . GLU A 1 254 ? 15.275 -13.285 -4.190 1.00 85.94 254 GLU A N 1
ATOM 2025 C CA . GLU A 1 254 ? 16.155 -14.175 -4.960 1.00 85.94 254 GLU A CA 1
ATOM 2026 C C . GLU A 1 254 ? 17.542 -13.579 -5.246 1.00 85.94 254 GLU A C 1
ATOM 2028 O O . GLU A 1 254 ? 18.520 -14.314 -5.346 1.00 85.94 254 GLU A O 1
ATOM 2033 N N . ILE A 1 255 ? 17.649 -12.252 -5.368 1.00 85.69 255 ILE A N 1
ATOM 2034 C CA . ILE A 1 255 ? 18.910 -11.578 -5.708 1.00 85.69 255 ILE A CA 1
ATOM 2035 C C . ILE A 1 255 ? 19.725 -11.270 -4.459 1.00 85.69 255 ILE A C 1
ATOM 2037 O O . ILE A 1 255 ? 20.934 -11.487 -4.421 1.00 85.69 255 ILE A O 1
ATOM 2041 N N . THR A 1 256 ? 19.078 -10.686 -3.455 1.00 86.69 256 THR A N 1
ATOM 2042 C CA . THR A 1 256 ? 19.775 -10.167 -2.270 1.00 86.69 256 THR A CA 1
ATOM 2043 C C . THR A 1 256 ? 19.825 -11.164 -1.126 1.00 86.69 256 THR A C 1
ATOM 2045 O O . THR A 1 256 ? 20.542 -10.936 -0.151 1.00 86.69 256 THR A O 1
ATOM 2048 N N . GLU A 1 257 ? 19.045 -12.241 -1.230 1.00 86.06 257 GLU A N 1
ATOM 2049 C CA . GLU A 1 257 ? 18.804 -13.214 -0.174 1.00 86.06 257 GLU A CA 1
ATOM 2050 C C . GLU A 1 257 ? 18.221 -12.618 1.121 1.00 86.06 257 GLU A C 1
ATOM 2052 O O . GLU A 1 257 ? 18.179 -13.292 2.150 1.00 86.06 257 GLU A O 1
ATOM 2057 N N . GLU A 1 258 ? 17.745 -11.369 1.085 1.00 88.25 258 GLU A N 1
ATOM 2058 C CA . GLU A 1 258 ? 17.117 -10.719 2.234 1.00 88.25 258 GLU A CA 1
ATOM 2059 C C . GLU A 1 258 ? 15.709 -11.278 2.470 1.00 88.25 258 GLU A C 1
ATOM 2061 O O . GLU A 1 258 ? 14.918 -11.447 1.539 1.00 88.25 258 GLU A O 1
ATOM 2066 N N . GLU A 1 259 ? 15.392 -11.542 3.735 1.00 87.56 259 GLU A N 1
ATOM 2067 C CA . GLU A 1 259 ? 14.071 -11.989 4.164 1.00 87.56 259 GLU A CA 1
ATOM 2068 C C . GLU A 1 259 ? 13.172 -10.784 4.466 1.00 87.56 259 GLU A C 1
ATOM 2070 O O . GLU A 1 259 ? 13.559 -9.840 5.160 1.00 87.56 259 GLU A O 1
ATOM 2075 N N . VAL A 1 260 ? 11.951 -10.831 3.947 1.00 88.06 260 VAL A N 1
ATOM 2076 C CA . VAL A 1 260 ? 10.917 -9.808 4.070 1.00 88.06 260 VAL A CA 1
ATOM 2077 C C . VAL A 1 260 ? 9.651 -10.468 4.600 1.00 88.06 260 VAL A C 1
ATOM 2079 O O . VAL A 1 260 ? 9.249 -11.532 4.133 1.00 88.06 260 VAL A O 1
ATOM 2082 N N . TYR A 1 261 ? 8.996 -9.823 5.561 1.00 88.38 261 TYR A N 1
ATOM 2083 C CA . TYR A 1 261 ? 7.691 -10.263 6.040 1.00 88.38 261 TYR A CA 1
ATOM 2084 C C . TYR A 1 261 ? 6.577 -9.652 5.192 1.00 88.38 261 TYR A C 1
ATOM 2086 O O . TYR A 1 261 ? 6.481 -8.432 5.064 1.00 88.38 261 TYR A O 1
ATOM 2094 N N . VAL A 1 262 ? 5.715 -10.509 4.657 1.00 87.81 262 VAL A N 1
ATOM 2095 C CA . VAL A 1 262 ? 4.454 -10.141 4.016 1.00 87.81 262 VAL A CA 1
ATOM 2096 C C . VAL A 1 262 ? 3.338 -10.464 4.999 1.00 87.81 262 VAL A C 1
ATOM 2098 O O . VAL A 1 262 ? 3.147 -11.621 5.371 1.00 87.81 262 VAL A O 1
ATOM 2101 N N . MET A 1 263 ? 2.635 -9.428 5.449 1.00 87.44 263 MET A N 1
ATOM 2102 C CA . MET A 1 263 ? 1.587 -9.531 6.464 1.00 87.44 263 MET A CA 1
ATOM 2103 C C . MET A 1 263 ? 0.214 -9.251 5.854 1.00 87.44 263 MET A C 1
ATOM 2105 O O . MET A 1 263 ? 0.110 -8.470 4.904 1.00 87.44 263 MET A O 1
ATOM 2109 N N . ARG A 1 264 ? -0.815 -9.883 6.423 1.00 82.00 264 ARG A N 1
ATOM 2110 C CA . ARG A 1 264 ? -2.232 -9.659 6.122 1.00 82.00 264 ARG A CA 1
ATOM 2111 C C . ARG A 1 264 ? -2.971 -9.211 7.366 1.00 82.00 264 ARG A C 1
ATOM 2113 O O . ARG A 1 264 ? -2.716 -9.829 8.422 1.00 82.00 264 ARG A O 1
#

Sequence (264 aa):
MHKYMRAVGFSKYEKKDLQKLLIDVILESTERYYTSIKEDASFAQFCKDFSENNLSQKNEDTSKGVIGIAVCGEFDNNEKFTYEYYFPYLKSTNISSEEDVSIERHSAHESYAGVCDDIRIGVSLIFYLQNVIHYVKAKNSGLLPFRGTTLTLSALSLSGTVMMPIVKSEKDLIKNQQVSMNRSQLLNAARKGDESAIESLTLDDMDTYTIISKRIQKEDVFSLVDTYFMPYGVECDQYSILAEILECNLVKNEITEEEVYVMR

Solvent-accessible surface area (backbone atoms only — not comparable to full-atom values): 15976 Å² total; per-residue (Å²): 127,70,84,56,37,44,48,61,28,45,70,86,65,50,80,70,55,46,56,53,50,54,51,47,27,64,76,64,36,76,43,80,44,74,40,77,80,50,101,66,36,35,37,37,41,23,31,22,69,38,39,83,79,70,78,81,62,93,76,90,74,93,79,72,64,42,33,31,42,37,41,34,28,38,30,45,85,83,73,47,76,44,83,74,52,70,48,66,50,55,52,66,93,60,77,69,44,64,60,74,68,50,79,45,73,48,93,89,51,102,48,40,37,34,39,33,72,45,78,92,68,72,51,76,43,44,41,77,52,85,62,50,56,62,51,52,50,37,54,76,69,63,61,63,82,74,84,81,50,74,38,64,78,73,86,83,62,92,76,85,83,89,74,84,79,78,92,73,51,74,69,51,52,54,50,51,51,53,52,52,53,51,51,53,50,37,52,56,40,33,75,73,67,37,63,70,34,44,53,53,51,54,53,54,50,53,52,49,50,57,53,48,61,64,42,59,79,78,44,60,65,79,80,73,49,81,62,48,72,40,84,41,85,91,54,79,68,34,68,46,74,43,70,78,79,78,44,82,43,84,44,50,22,72,85,66,67,28,76,31,81,52,74,73

Radius of gyration: 22.1 Å; Cα contacts (8 Å, |Δi|>4): 379; chains: 1; bounding box: 59×45×66 Å